Protein AF-A0A2E4DEN6-F1 (afdb_monomer_lite)

Structure (mmCIF, N/CA/C/O backbone):
data_AF-A0A2E4DEN6-F1
#
_entry.id   AF-A0A2E4DEN6-F1
#
loop_
_atom_site.group_PDB
_atom_site.id
_atom_site.type_symbol
_atom_site.label_atom_id
_atom_site.label_alt_id
_atom_site.label_comp_id
_atom_site.label_asym_id
_atom_site.label_entity_id
_atom_site.label_seq_id
_atom_site.pdbx_PDB_ins_code
_atom_site.Cartn_x
_atom_site.Cartn_y
_atom_site.Cartn_z
_atom_site.occupancy
_atom_site.B_iso_or_equiv
_atom_site.auth_seq_id
_atom_site.auth_comp_id
_atom_site.auth_asym_id
_atom_site.auth_atom_id
_atom_site.pdbx_PDB_model_num
ATOM 1 N N . MET A 1 1 ? 5.999 15.809 -78.345 1.00 38.69 1 MET A N 1
ATOM 2 C CA . MET A 1 1 ? 5.714 16.171 -76.941 1.00 38.69 1 MET A CA 1
ATOM 3 C C . MET A 1 1 ? 5.278 14.917 -76.197 1.00 38.69 1 MET A C 1
ATOM 5 O O . MET A 1 1 ? 4.166 14.457 -76.405 1.00 38.69 1 MET A O 1
ATOM 9 N N . LYS A 1 2 ? 6.179 14.308 -75.422 1.00 37.91 2 LYS A N 1
ATOM 10 C CA . LYS A 1 2 ? 5.878 13.201 -74.505 1.00 37.91 2 LYS A CA 1
ATOM 11 C C . LYS A 1 2 ? 6.491 13.580 -73.162 1.00 37.91 2 LYS A C 1
ATOM 13 O O . LYS A 1 2 ? 7.705 13.511 -73.011 1.00 37.91 2 LYS A O 1
ATOM 18 N N . SER A 1 3 ? 5.656 14.046 -72.243 1.00 43.66 3 SER A N 1
ATOM 19 C CA . SER A 1 3 ? 6.045 14.352 -70.868 1.00 43.66 3 SER A CA 1
ATOM 20 C C . SER A 1 3 ? 5.763 13.115 -70.023 1.00 43.66 3 SER A C 1
ATOM 22 O O . SER A 1 3 ? 4.605 12.774 -69.803 1.00 43.66 3 SER A O 1
ATOM 24 N N . ALA A 1 4 ? 6.816 12.418 -69.600 1.00 46.41 4 ALA A N 1
ATOM 25 C CA . ALA A 1 4 ? 6.730 11.356 -68.606 1.00 46.41 4 ALA A CA 1
ATOM 26 C C . ALA A 1 4 ? 6.995 11.978 -67.230 1.00 46.41 4 ALA A C 1
ATOM 28 O O . ALA A 1 4 ? 8.127 12.330 -66.904 1.00 46.41 4 ALA A O 1
ATOM 29 N N . LEU A 1 5 ? 5.929 12.164 -66.455 1.00 50.12 5 LEU A N 1
ATOM 30 C CA . LEU A 1 5 ? 5.988 12.599 -65.066 1.00 50.12 5 LEU A CA 1
ATOM 31 C C . LEU A 1 5 ? 6.195 11.345 -64.203 1.00 50.12 5 LEU A C 1
ATOM 33 O O . LEU A 1 5 ? 5.269 10.560 -64.009 1.00 50.12 5 LEU A O 1
ATOM 37 N N . ALA A 1 6 ? 7.422 11.115 -63.740 1.00 47.56 6 ALA A N 1
ATOM 38 C CA . ALA A 1 6 ? 7.712 10.064 -62.772 1.00 47.56 6 ALA A CA 1
ATOM 39 C C . ALA A 1 6 ? 7.228 10.521 -61.387 1.00 47.56 6 ALA A C 1
ATOM 41 O O . ALA A 1 6 ? 7.851 11.365 -60.745 1.00 47.56 6 ALA A O 1
ATOM 42 N N . ALA A 1 7 ? 6.093 9.982 -60.942 1.00 48.38 7 ALA A N 1
ATOM 43 C CA . ALA A 1 7 ? 5.625 10.123 -59.571 1.00 48.38 7 ALA A CA 1
ATOM 44 C C . ALA A 1 7 ? 6.528 9.283 -58.656 1.00 48.38 7 ALA A C 1
ATOM 46 O O . ALA A 1 7 ? 6.394 8.064 -58.567 1.00 48.38 7 ALA A O 1
ATOM 47 N N . LEU A 1 8 ? 7.485 9.945 -58.008 1.00 46.00 8 LEU A N 1
ATOM 48 C CA . LEU A 1 8 ? 8.309 9.371 -56.954 1.00 46.00 8 LEU A CA 1
ATOM 49 C C . LEU A 1 8 ? 7.423 9.185 -55.710 1.00 46.00 8 LEU A C 1
ATOM 51 O O . LEU A 1 8 ? 7.277 10.090 -54.892 1.00 46.00 8 LEU A O 1
ATOM 55 N N . THR A 1 9 ? 6.781 8.026 -55.582 1.00 48.50 9 THR A N 1
ATOM 56 C CA . THR A 1 9 ? 6.151 7.602 -54.329 1.00 48.50 9 THR A CA 1
ATOM 57 C C . THR A 1 9 ? 7.245 7.419 -53.282 1.00 48.50 9 THR A C 1
ATOM 59 O O . THR A 1 9 ? 7.915 6.386 -53.251 1.00 48.50 9 THR A O 1
ATOM 62 N N . LEU A 1 10 ? 7.440 8.433 -52.433 1.00 43.47 10 LEU A N 1
ATOM 63 C CA . LEU A 1 10 ? 8.129 8.282 -51.155 1.00 43.47 10 LEU A CA 1
ATOM 64 C C . LEU A 1 10 ? 7.322 7.277 -50.326 1.00 43.47 10 LEU A C 1
ATOM 66 O O . LEU A 1 10 ? 6.335 7.620 -49.678 1.00 43.47 10 LEU A O 1
ATOM 70 N N . VAL A 1 11 ? 7.730 6.013 -50.374 1.00 49.84 11 VAL A N 1
ATOM 71 C CA . VAL A 1 11 ? 7.338 5.030 -49.372 1.00 49.84 11 VAL A CA 1
ATOM 72 C C . VAL A 1 11 ? 8.033 5.468 -48.090 1.00 49.84 11 VAL A C 1
ATOM 74 O O . VAL A 1 11 ? 9.227 5.241 -47.912 1.00 49.84 11 VAL A O 1
ATOM 77 N N . ALA A 1 12 ? 7.301 6.164 -47.220 1.00 46.06 12 ALA A N 1
ATOM 78 C CA . ALA A 1 12 ? 7.696 6.319 -45.833 1.00 46.06 12 ALA A CA 1
ATOM 79 C C . ALA A 1 12 ? 7.740 4.907 -45.243 1.00 46.06 12 ALA A C 1
ATOM 81 O O . ALA A 1 12 ? 6.712 4.332 -44.895 1.00 46.06 12 ALA A O 1
ATOM 82 N N . THR A 1 13 ? 8.928 4.308 -45.223 1.00 46.22 13 THR A N 1
ATOM 83 C CA . THR A 1 13 ? 9.174 3.058 -44.519 1.00 46.22 13 THR A CA 1
ATOM 84 C C . THR A 1 13 ? 8.900 3.333 -43.050 1.00 46.22 13 THR A C 1
ATOM 86 O O . THR A 1 13 ? 9.719 3.942 -42.362 1.00 46.22 13 THR A O 1
ATOM 89 N N . THR A 1 14 ? 7.725 2.933 -42.575 1.00 45.53 14 THR A N 1
ATOM 90 C CA . THR A 1 14 ? 7.448 2.802 -41.153 1.00 45.53 14 THR A CA 1
ATOM 91 C C . THR A 1 14 ? 8.363 1.696 -40.649 1.00 45.53 14 THR A C 1
ATOM 93 O O . THR A 1 14 ? 8.044 0.512 -40.718 1.00 45.53 14 THR A O 1
ATOM 96 N N . SER A 1 15 ? 9.570 2.065 -40.217 1.00 53.38 15 SER A N 1
ATOM 97 C CA . SER A 1 15 ? 10.427 1.163 -39.462 1.00 53.38 15 SER A CA 1
ATOM 98 C C . SER A 1 15 ? 9.604 0.696 -38.270 1.00 53.38 15 SER A C 1
ATOM 100 O O . SER A 1 15 ? 9.297 1.498 -37.390 1.00 53.38 15 SER A O 1
ATOM 102 N N . ALA A 1 16 ? 9.173 -0.566 -38.283 1.00 53.59 16 ALA A N 1
ATOM 103 C CA . ALA A 1 16 ? 8.565 -1.194 -37.126 1.00 53.59 16 ALA A CA 1
ATOM 104 C C . ALA A 1 16 ? 9.574 -1.048 -35.985 1.00 53.59 16 ALA A C 1
ATOM 106 O O . ALA A 1 16 ? 10.647 -1.652 -36.022 1.00 53.59 16 ALA A O 1
ATOM 107 N N . PHE A 1 17 ? 9.285 -0.148 -35.045 1.00 63.72 17 PHE A N 1
ATOM 108 C CA . PHE A 1 17 ? 10.187 0.152 -33.947 1.00 63.72 17 PHE A CA 1
ATOM 109 C C . PHE A 1 17 ? 10.362 -1.131 -33.144 1.00 63.72 17 PHE A C 1
ATOM 111 O O . PHE A 1 17 ? 9.406 -1.672 -32.590 1.00 63.72 17 PHE A O 1
ATOM 118 N N . ALA A 1 18 ? 11.580 -1.667 -33.142 1.00 68.50 18 ALA A N 1
ATOM 119 C CA . ALA A 1 18 ? 11.895 -2.807 -32.308 1.00 68.50 18 ALA A CA 1
ATOM 120 C C . ALA A 1 18 ? 11.766 -2.351 -30.850 1.00 68.50 18 ALA A C 1
ATOM 122 O O . ALA A 1 18 ? 12.459 -1.430 -30.427 1.00 68.50 18 ALA A O 1
ATOM 123 N N . CYS A 1 19 ? 10.861 -2.973 -30.102 1.00 80.88 19 CYS A N 1
ATOM 124 C CA . CYS A 1 19 ? 10.754 -2.815 -28.654 1.00 80.88 19 CYS A CA 1
ATOM 125 C C . CYS A 1 19 ? 11.201 -4.105 -27.973 1.00 80.88 19 CYS A C 1
ATOM 127 O O . CY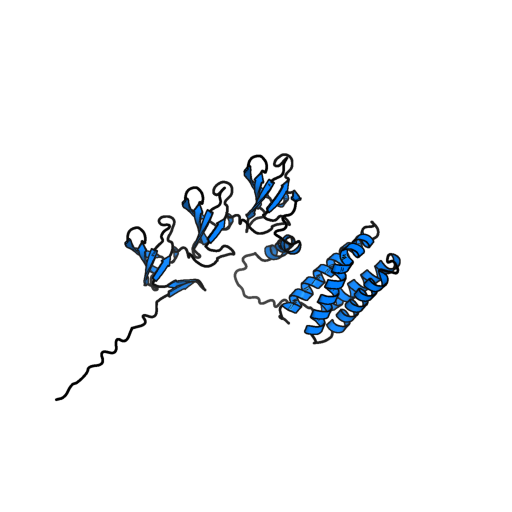S A 1 19 ? 10.958 -5.190 -28.497 1.00 80.88 19 CYS A O 1
ATOM 129 N N . VAL A 1 20 ? 11.881 -4.023 -26.840 1.00 74.19 20 VAL A N 1
ATOM 130 C CA . VAL A 1 20 ? 12.310 -5.182 -26.045 1.00 74.19 20 VAL A CA 1
ATOM 131 C C . VAL A 1 20 ? 11.908 -4.949 -24.611 1.00 74.19 20 VAL A C 1
ATOM 133 O O . VAL A 1 20 ? 12.037 -3.837 -24.114 1.00 74.19 20 VAL A O 1
ATOM 136 N N . GLY A 1 21 ? 11.381 -5.976 -23.959 1.00 66.12 21 GLY A N 1
ATOM 137 C CA . GLY A 1 21 ? 10.760 -5.803 -22.663 1.00 66.12 21 GLY A CA 1
ATOM 138 C C . GLY A 1 21 ? 10.482 -7.100 -21.930 1.00 66.12 21 GLY A C 1
ATOM 139 O O . GLY A 1 21 ? 10.470 -8.173 -22.535 1.00 66.12 21 GLY A O 1
ATOM 140 N N . TYR A 1 22 ? 10.225 -6.962 -20.634 1.00 59.47 22 TYR A N 1
ATOM 141 C CA . TYR A 1 22 ? 9.736 -8.020 -19.760 1.00 59.47 22 TYR A CA 1
ATOM 142 C C . TYR A 1 22 ? 8.293 -7.690 -19.355 1.00 59.47 22 TYR A C 1
ATOM 144 O O . TYR A 1 22 ? 8.039 -6.667 -18.721 1.00 59.47 22 TYR A O 1
ATOM 152 N N . GLY A 1 23 ? 7.344 -8.554 -19.730 1.00 66.31 23 GLY A N 1
ATOM 153 C CA . GLY A 1 23 ? 5.913 -8.332 -19.479 1.00 66.31 23 GLY A CA 1
ATOM 154 C C . GLY A 1 23 ? 5.384 -7.068 -20.169 1.00 66.31 23 GLY A C 1
ATOM 155 O O . GLY A 1 23 ? 5.683 -6.824 -21.339 1.00 66.31 23 GLY A O 1
ATOM 156 N N . ASP A 1 24 ? 4.638 -6.250 -19.424 1.00 64.06 24 ASP A N 1
ATOM 157 C CA . ASP A 1 24 ? 4.042 -4.994 -19.915 1.00 64.06 24 ASP A CA 1
ATOM 158 C C . ASP A 1 24 ? 5.053 -3.846 -20.059 1.00 64.06 24 ASP A C 1
ATOM 160 O O . ASP A 1 24 ? 4.705 -2.735 -20.461 1.00 64.06 24 ASP A O 1
ATOM 164 N N . GLN A 1 25 ? 6.324 -4.092 -19.737 1.00 71.50 25 GLN A N 1
ATOM 165 C CA . GLN A 1 25 ? 7.354 -3.064 -19.746 1.00 71.50 25 GLN A CA 1
ATOM 166 C C . GLN A 1 25 ? 8.273 -3.235 -20.925 1.00 71.50 25 GLN A C 1
ATOM 168 O O . GLN A 1 25 ? 9.103 -4.140 -20.957 1.00 71.50 25 GLN A O 1
ATOM 173 N N . GLN A 1 26 ? 8.120 -2.339 -21.889 1.00 82.38 26 GLN A N 1
ATOM 174 C CA . GLN A 1 26 ? 8.875 -2.356 -23.125 1.00 82.38 26 GLN A CA 1
ATOM 175 C C . GLN A 1 26 ? 9.745 -1.109 -23.223 1.00 82.38 26 GLN A C 1
ATOM 177 O O . GLN A 1 26 ? 9.299 0.003 -22.953 1.00 82.38 26 GLN A O 1
ATOM 182 N N . VAL A 1 27 ? 10.993 -1.323 -23.622 1.00 84.31 27 VAL A N 1
ATOM 183 C CA . VAL A 1 27 ? 11.927 -0.294 -24.056 1.00 84.31 27 VAL A CA 1
ATOM 184 C C . VAL A 1 27 ? 11.984 -0.342 -25.573 1.00 84.31 27 VAL A C 1
ATOM 186 O O . VAL A 1 27 ? 12.420 -1.326 -26.173 1.00 84.31 27 VAL A O 1
ATOM 189 N N . CYS A 1 28 ? 11.537 0.731 -26.198 1.00 88.94 28 CYS A N 1
ATOM 190 C CA . CYS A 1 28 ? 11.550 0.913 -27.633 1.00 88.94 28 CYS A CA 1
ATOM 191 C C . CYS A 1 28 ? 12.731 1.776 -28.069 1.00 88.94 28 CYS A C 1
ATOM 193 O O . CYS A 1 28 ? 13.253 2.617 -27.333 1.00 88.94 28 CYS A O 1
ATOM 195 N N . GLN A 1 29 ? 13.137 1.606 -29.324 1.00 89.56 29 GLN A N 1
ATOM 196 C CA . GLN A 1 29 ? 14.011 2.579 -29.963 1.00 89.56 29 GLN A CA 1
ATOM 197 C C . GLN A 1 29 ? 13.386 3.982 -29.880 1.00 89.56 29 GLN A C 1
ATOM 199 O O . GLN A 1 29 ? 12.232 4.183 -30.248 1.00 89.56 29 GLN A O 1
ATOM 204 N N . GLY A 1 30 ? 14.168 4.957 -29.423 1.00 88.62 30 GLY A N 1
ATOM 205 C CA . GLY A 1 30 ? 13.734 6.334 -29.203 1.00 88.62 30 GLY A CA 1
ATOM 206 C C . GLY A 1 30 ? 13.358 6.656 -27.757 1.00 88.62 30 GLY A C 1
ATOM 207 O O . GLY A 1 30 ? 13.351 7.843 -27.419 1.00 88.62 30 GLY A O 1
ATOM 208 N N . ASP A 1 31 ? 13.125 5.648 -26.912 1.00 90.38 31 ASP A N 1
ATOM 209 C CA . ASP A 1 31 ? 12.808 5.858 -25.501 1.00 90.38 31 ASP A CA 1
ATOM 210 C C . ASP A 1 31 ? 13.990 6.436 -24.727 1.00 90.38 31 ASP A C 1
ATOM 212 O O . ASP A 1 31 ? 15.159 6.227 -25.062 1.00 90.38 31 ASP A O 1
ATOM 216 N N . THR A 1 32 ? 13.669 7.151 -23.651 1.00 90.50 32 THR A N 1
ATOM 217 C CA . THR A 1 32 ? 14.648 7.577 -22.653 1.00 90.50 32 THR A CA 1
ATOM 218 C C . THR A 1 32 ? 14.596 6.614 -21.479 1.00 90.50 32 THR A C 1
ATOM 220 O O . THR A 1 32 ? 13.538 6.470 -20.872 1.00 90.50 32 THR A O 1
ATOM 223 N N . VAL A 1 33 ? 15.730 6.017 -21.122 1.00 90.19 33 VAL A N 1
ATOM 224 C CA . VAL A 1 33 ? 15.881 5.107 -19.975 1.00 90.19 33 VAL A CA 1
ATOM 225 C C . VAL A 1 33 ? 16.907 5.640 -18.978 1.00 90.19 33 VAL A C 1
ATOM 227 O O . VAL A 1 33 ? 17.734 6.484 -19.321 1.00 90.19 33 VAL A O 1
ATOM 230 N N . LEU A 1 34 ? 16.871 5.164 -17.734 1.00 91.75 34 LEU A N 1
ATOM 231 C CA . LEU A 1 34 ? 17.875 5.492 -16.718 1.00 91.75 34 LEU A CA 1
ATOM 232 C C . LEU A 1 34 ? 18.814 4.297 -16.518 1.00 91.75 34 LEU A C 1
ATOM 234 O O . LEU A 1 34 ? 18.371 3.155 -16.560 1.00 91.75 34 LEU A O 1
ATOM 238 N N . ILE A 1 35 ? 20.108 4.553 -16.310 1.00 88.06 35 ILE A N 1
ATOM 239 C CA . ILE A 1 35 ? 21.122 3.506 -16.109 1.00 88.06 35 ILE A CA 1
ATOM 240 C C . ILE A 1 35 ? 21.991 3.902 -14.917 1.00 88.06 35 ILE A C 1
ATOM 242 O O . ILE A 1 35 ? 22.762 4.862 -14.985 1.00 88.06 35 ILE A O 1
ATOM 246 N N . GLY A 1 36 ? 21.852 3.160 -13.818 1.00 80.19 36 GLY A N 1
ATOM 247 C CA . GLY A 1 36 ? 22.591 3.400 -12.578 1.00 80.19 36 GLY A CA 1
ATOM 248 C C . GLY A 1 36 ? 22.372 4.793 -11.969 1.00 80.19 36 GLY A C 1
ATOM 249 O O . GLY A 1 36 ? 21.333 5.425 -12.145 1.00 80.19 36 GLY A O 1
ATOM 250 N N . THR A 1 37 ? 23.364 5.271 -11.215 1.00 79.88 37 THR A N 1
ATOM 251 C CA . THR A 1 37 ? 23.306 6.537 -10.455 1.00 79.88 37 THR A CA 1
ATOM 252 C C . THR A 1 37 ? 24.034 7.700 -11.125 1.00 79.88 37 THR A C 1
ATOM 254 O O . THR A 1 37 ? 24.011 8.812 -10.606 1.00 79.88 37 THR A O 1
ATOM 257 N N . ALA A 1 38 ? 24.699 7.464 -12.257 1.00 67.69 38 ALA A N 1
ATOM 258 C CA . ALA A 1 38 ? 25.624 8.432 -12.834 1.00 67.69 38 ALA A CA 1
ATOM 259 C C . ALA A 1 38 ? 24.910 9.630 -13.487 1.00 67.69 38 ALA A C 1
ATOM 261 O O . ALA A 1 38 ? 25.383 10.761 -13.376 1.00 67.69 38 ALA A O 1
ATOM 262 N N . HIS A 1 39 ? 23.752 9.414 -14.126 1.00 69.19 39 HIS A N 1
ATOM 263 C CA . HIS A 1 39 ? 23.108 10.446 -14.945 1.00 69.19 39 HIS A CA 1
ATOM 264 C C . HIS A 1 39 ? 21.594 10.505 -14.739 1.00 69.19 39 HIS A C 1
ATOM 266 O O . HIS A 1 39 ? 20.843 9.654 -15.209 1.00 69.19 39 HIS A O 1
ATOM 272 N N . SER A 1 40 ? 21.129 11.585 -14.103 1.00 70.88 40 SER A N 1
ATOM 273 C CA . SER A 1 40 ? 19.691 11.865 -13.925 1.00 70.88 40 SER A CA 1
ATOM 274 C C . SER A 1 40 ? 18.961 12.202 -15.228 1.00 70.88 40 SER A C 1
ATOM 276 O O . SER A 1 40 ? 17.736 12.157 -15.272 1.00 70.88 40 SER A O 1
ATOM 278 N N . GLN A 1 41 ? 19.706 12.534 -16.284 1.00 78.88 41 GLN A N 1
ATOM 279 C CA . GLN A 1 41 ? 19.171 12.892 -17.599 1.00 78.88 41 GLN A CA 1
ATOM 280 C C . GLN A 1 41 ? 18.891 11.662 -18.476 1.00 78.88 41 GLN A C 1
ATOM 282 O O . GLN A 1 41 ? 18.205 11.779 -19.491 1.00 78.88 41 GLN A O 1
ATOM 287 N N . GLY A 1 42 ? 19.385 10.487 -18.074 1.00 87.88 42 GLY A N 1
ATOM 288 C CA . GLY A 1 42 ? 19.158 9.224 -18.763 1.00 87.88 42 GLY A CA 1
ATOM 289 C C . GLY A 1 42 ? 19.868 9.084 -20.107 1.00 87.88 42 GLY A C 1
ATOM 290 O O . GLY A 1 42 ? 20.760 9.852 -20.467 1.00 87.88 42 GLY A O 1
ATOM 291 N N . TYR A 1 43 ? 19.440 8.068 -20.843 1.00 91.44 43 TYR A N 1
ATOM 292 C CA . TYR A 1 43 ? 19.992 7.648 -22.118 1.00 91.44 43 TYR A CA 1
ATOM 293 C C . TYR A 1 43 ? 18.874 7.501 -23.137 1.00 91.44 43 TYR A C 1
ATOM 295 O O . TYR A 1 43 ? 17.864 6.860 -22.850 1.00 91.44 43 TYR A O 1
ATOM 303 N N . LYS A 1 44 ? 19.067 8.041 -24.339 1.00 92.50 44 LYS A N 1
ATOM 304 C CA . LYS A 1 44 ? 18.168 7.796 -25.466 1.00 92.50 44 LYS A CA 1
ATOM 305 C C . LYS A 1 44 ? 18.551 6.499 -26.169 1.00 92.50 44 LYS A C 1
ATOM 307 O O . LYS A 1 44 ? 19.683 6.362 -26.630 1.00 92.50 44 LYS A O 1
ATOM 312 N N . VAL A 1 45 ? 17.617 5.566 -26.294 1.00 91.62 45 VAL A N 1
ATOM 313 C CA . VAL A 1 45 ? 17.834 4.287 -26.978 1.00 91.62 45 VAL A CA 1
ATOM 314 C C . VAL A 1 45 ? 17.889 4.520 -28.486 1.00 91.62 45 VAL A C 1
ATOM 316 O O . VAL A 1 45 ? 16.952 5.049 -29.081 1.00 91.62 45 VAL A O 1
ATOM 319 N N . ILE A 1 46 ? 19.001 4.148 -29.116 1.00 93.25 46 ILE A N 1
ATOM 320 C CA . ILE A 1 46 ? 19.262 4.360 -30.549 1.00 93.25 46 ILE A CA 1
ATOM 321 C C . ILE A 1 46 ? 19.081 3.076 -31.348 1.00 93.25 46 ILE A C 1
ATOM 323 O O . ILE A 1 46 ? 18.610 3.132 -32.480 1.00 93.25 46 ILE A O 1
ATOM 327 N N . GLY A 1 47 ? 19.439 1.933 -30.773 1.00 90.06 47 GLY A N 1
ATOM 328 C CA . GLY A 1 47 ? 19.326 0.630 -31.416 1.00 90.06 47 GLY A CA 1
ATOM 329 C C . GLY A 1 47 ? 19.284 -0.475 -30.375 1.00 90.06 47 GLY A C 1
ATOM 330 O O . GLY A 1 47 ? 19.726 -0.277 -29.246 1.00 90.06 47 GLY A O 1
ATOM 331 N N . ILE A 1 48 ? 18.728 -1.622 -30.747 1.00 90.81 48 ILE A N 1
ATOM 332 C CA . ILE A 1 48 ? 18.490 -2.735 -29.831 1.00 90.81 48 ILE A CA 1
ATOM 333 C C . ILE A 1 48 ? 19.040 -4.023 -30.443 1.00 90.81 48 ILE A C 1
ATOM 335 O O . ILE A 1 48 ? 18.696 -4.364 -31.575 1.00 90.81 48 ILE A O 1
ATOM 339 N N . ASP A 1 49 ? 19.853 -4.742 -29.673 1.00 88.62 49 ASP A N 1
ATOM 340 C CA . ASP A 1 49 ? 20.369 -6.068 -29.994 1.00 88.62 49 ASP A CA 1
ATOM 341 C C . ASP A 1 49 ? 19.757 -7.111 -29.047 1.00 88.62 49 ASP A C 1
ATOM 343 O O . ASP A 1 49 ? 20.255 -7.410 -27.959 1.00 88.62 49 ASP A O 1
ATOM 347 N N . ARG A 1 50 ? 18.646 -7.701 -29.498 1.00 82.94 50 ARG A N 1
ATOM 348 C CA . ARG A 1 50 ? 17.932 -8.758 -28.768 1.00 82.94 50 ARG A CA 1
ATOM 349 C C . ARG A 1 50 ? 18.775 -10.003 -28.528 1.00 82.94 50 ARG A C 1
ATOM 351 O O . ARG A 1 50 ? 18.506 -10.727 -27.578 1.00 82.94 50 ARG A O 1
ATOM 358 N N . ARG A 1 51 ? 19.736 -10.298 -29.408 1.00 86.69 51 ARG A N 1
ATOM 359 C CA . ARG A 1 51 ? 20.493 -11.551 -29.344 1.00 86.69 51 ARG A CA 1
ATOM 360 C C . ARG A 1 51 ? 21.463 -11.548 -28.168 1.00 86.69 51 ARG A C 1
ATOM 362 O O . ARG A 1 51 ? 21.663 -12.594 -27.563 1.00 86.69 51 ARG A O 1
ATOM 369 N N . ASN A 1 52 ? 22.029 -10.383 -27.863 1.00 88.31 52 ASN A N 1
ATOM 370 C CA . ASN A 1 52 ? 23.032 -10.214 -26.816 1.00 88.31 52 ASN A CA 1
ATOM 371 C C . ASN A 1 52 ? 22.469 -9.601 -25.521 1.00 88.31 52 ASN A C 1
ATOM 373 O O . ASN A 1 52 ? 23.225 -9.408 -24.579 1.00 88.31 52 ASN A O 1
ATOM 377 N N . ASN A 1 53 ? 21.158 -9.334 -25.449 1.00 88.38 53 ASN A N 1
ATOM 378 C CA . ASN A 1 53 ? 20.521 -8.608 -24.340 1.00 88.38 53 ASN A CA 1
ATOM 379 C C . ASN A 1 53 ? 21.117 -7.199 -24.135 1.00 88.38 53 ASN A C 1
ATOM 381 O O . ASN A 1 53 ? 21.277 -6.721 -23.011 1.00 88.38 53 ASN A O 1
ATOM 385 N N . GLU A 1 54 ? 21.409 -6.509 -25.239 1.00 91.81 54 GLU A N 1
ATOM 386 C CA . GLU A 1 54 ? 22.070 -5.205 -25.235 1.00 91.81 54 GLU A CA 1
ATOM 387 C C . GLU A 1 54 ? 21.308 -4.156 -26.053 1.00 91.81 54 GLU A C 1
ATOM 389 O O . GLU A 1 54 ? 20.517 -4.455 -26.952 1.00 91.81 54 GLU A O 1
ATOM 394 N N . PHE A 1 55 ? 21.582 -2.885 -25.776 1.00 91.19 55 PHE A N 1
ATOM 395 C CA . PHE A 1 55 ? 21.112 -1.759 -26.571 1.00 91.19 55 PHE A CA 1
ATOM 396 C C . PHE A 1 55 ? 22.200 -0.698 -26.724 1.00 91.19 55 PHE A C 1
ATOM 398 O O . PHE A 1 55 ? 23.044 -0.494 -25.851 1.00 91.19 55 PHE A O 1
ATOM 405 N N . ILE A 1 56 ? 22.171 0.002 -27.855 1.00 92.44 56 ILE A N 1
ATOM 406 C CA . ILE A 1 56 ? 23.010 1.171 -28.104 1.00 92.44 56 ILE A CA 1
ATOM 407 C C . ILE A 1 56 ? 22.245 2.381 -27.597 1.00 92.44 56 ILE A C 1
ATOM 409 O O . ILE A 1 56 ? 21.147 2.683 -28.074 1.00 92.44 56 ILE A O 1
ATOM 413 N N . ALA A 1 57 ? 22.840 3.091 -26.650 1.00 92.94 57 ALA A N 1
ATOM 414 C CA . ALA A 1 57 ? 22.241 4.239 -26.004 1.00 92.94 57 ALA A CA 1
ATOM 415 C C . ALA A 1 57 ? 23.118 5.475 -26.181 1.00 92.94 57 ALA A C 1
ATOM 417 O O . ALA A 1 57 ? 24.349 5.407 -26.141 1.00 92.94 57 ALA A O 1
ATOM 418 N N . LYS A 1 58 ? 22.464 6.619 -26.357 1.00 93.19 58 LYS A N 1
ATOM 419 C CA . LYS A 1 58 ? 23.098 7.926 -26.387 1.00 93.19 58 LYS A CA 1
ATOM 420 C C . LYS A 1 58 ? 22.912 8.604 -25.040 1.00 93.19 58 LYS A C 1
ATOM 422 O O . LYS A 1 58 ? 21.777 8.833 -24.632 1.00 93.19 58 LYS A O 1
ATOM 427 N N . ASP A 1 59 ? 24.009 8.910 -24.363 1.00 91.06 59 ASP A N 1
ATOM 428 C CA . ASP A 1 59 ? 23.990 9.653 -23.106 1.00 91.06 59 ASP A CA 1
ATOM 429 C C . ASP A 1 59 ? 23.424 11.059 -23.344 1.00 91.06 59 ASP A C 1
ATOM 431 O O . ASP A 1 59 ? 23.907 11.784 -24.221 1.00 91.06 59 ASP A O 1
ATOM 435 N N . ASN A 1 60 ? 22.388 11.444 -22.596 1.00 88.75 60 ASN A N 1
ATOM 436 C CA . ASN A 1 60 ? 21.741 12.743 -22.786 1.00 88.75 60 ASN A CA 1
ATOM 437 C C . ASN A 1 60 ? 22.581 13.917 -22.255 1.00 88.75 60 ASN A C 1
ATOM 439 O O . ASN A 1 60 ? 22.336 15.051 -22.663 1.00 88.75 60 ASN A O 1
ATOM 443 N N . TYR A 1 61 ? 23.572 13.660 -21.394 1.00 87.31 61 TYR A N 1
ATOM 444 C CA . TYR A 1 61 ? 24.477 14.674 -20.856 1.00 87.31 61 TYR A CA 1
ATOM 445 C C . TYR A 1 61 ? 25.730 14.830 -21.720 1.00 87.31 61 TYR A C 1
ATOM 447 O O . TYR A 1 61 ? 26.037 15.925 -22.188 1.00 87.31 61 TYR A O 1
ATOM 455 N N . TYR A 1 62 ? 26.451 13.732 -21.962 1.00 88.00 62 TYR A N 1
ATOM 456 C CA . TYR A 1 62 ? 27.726 13.771 -22.690 1.00 88.00 62 TYR A CA 1
ATOM 457 C C . TYR A 1 62 ? 27.582 13.633 -24.203 1.00 88.00 62 TYR A C 1
ATOM 459 O O . TYR A 1 62 ? 28.562 13.813 -24.927 1.00 88.00 62 TYR A O 1
ATOM 467 N N . ASN A 1 63 ? 26.381 13.316 -24.699 1.00 89.06 63 ASN A N 1
ATOM 468 C CA . ASN A 1 63 ? 26.108 13.128 -26.124 1.00 89.06 63 ASN A CA 1
ATOM 469 C C . ASN A 1 63 ? 26.939 11.983 -26.754 1.00 89.06 63 ASN A C 1
ATOM 471 O O . ASN A 1 63 ? 27.107 11.938 -27.974 1.00 89.06 63 ASN A O 1
ATOM 475 N N . THR A 1 64 ? 27.443 11.051 -25.937 1.00 92.12 64 THR A N 1
ATOM 476 C CA . THR A 1 64 ? 28.256 9.894 -26.343 1.00 92.12 64 THR A CA 1
ATOM 477 C C . THR A 1 64 ? 27.392 8.659 -26.580 1.00 92.12 64 THR A C 1
ATOM 479 O O . THR A 1 64 ? 26.354 8.478 -25.945 1.00 92.12 64 THR A O 1
ATOM 482 N N . LEU A 1 65 ? 27.815 7.798 -27.508 1.00 93.38 65 LEU A N 1
ATOM 483 C CA . LEU A 1 65 ? 27.180 6.504 -27.759 1.00 93.38 65 LEU A CA 1
ATOM 484 C C . LEU A 1 65 ? 27.902 5.411 -26.978 1.00 93.38 65 LEU A C 1
ATOM 486 O O . LEU A 1 65 ? 29.130 5.372 -26.947 1.00 93.38 65 LEU A O 1
ATOM 490 N N . SER A 1 66 ? 27.137 4.511 -26.374 1.00 93.50 66 SER A N 1
ATOM 491 C CA . SER A 1 66 ? 27.676 3.337 -25.691 1.00 93.50 66 SER A CA 1
ATOM 492 C C . SER A 1 66 ? 26.698 2.172 -25.759 1.00 93.50 66 SER A C 1
ATOM 494 O O . SER A 1 66 ? 25.485 2.378 -25.825 1.00 93.50 66 SER A O 1
ATOM 496 N N . THR A 1 67 ? 27.234 0.955 -25.740 1.00 93.50 67 THR A N 1
ATOM 497 C CA . THR A 1 67 ? 26.447 -0.271 -25.584 1.00 93.50 67 THR A CA 1
ATOM 498 C C . THR A 1 67 ? 26.179 -0.520 -24.103 1.00 93.50 67 THR A C 1
ATOM 500 O O . THR A 1 67 ? 27.054 -0.287 -23.264 1.00 93.50 67 THR A O 1
ATOM 503 N N . LYS A 1 68 ? 24.956 -0.939 -23.775 1.00 92.25 68 LYS A N 1
ATOM 504 C CA . LYS A 1 68 ? 24.455 -1.138 -22.411 1.00 92.25 68 LYS A CA 1
ATOM 505 C C . LYS A 1 68 ? 23.637 -2.424 -22.329 1.00 92.25 68 LYS A C 1
ATOM 507 O O . LYS A 1 68 ? 23.001 -2.794 -23.312 1.00 92.25 68 LYS A O 1
ATOM 512 N N . SER A 1 69 ? 23.627 -3.066 -21.161 1.00 91.56 69 SER A N 1
ATOM 513 C CA . SER A 1 69 ? 22.791 -4.242 -20.898 1.00 91.56 69 SER A CA 1
ATOM 514 C C . SER A 1 69 ? 21.373 -3.826 -20.511 1.00 91.56 69 SER A C 1
ATOM 516 O O . SER A 1 69 ? 21.196 -2.873 -19.745 1.00 91.56 69 SER A O 1
ATOM 518 N N . PHE A 1 70 ? 20.360 -4.559 -20.985 1.00 87.12 70 PHE A N 1
ATOM 519 C CA . PHE A 1 70 ? 18.982 -4.389 -20.502 1.00 87.12 70 PHE A CA 1
ATOM 520 C C . PHE A 1 70 ? 18.855 -4.629 -18.992 1.00 87.12 70 PHE A C 1
ATOM 522 O O . PHE A 1 70 ? 17.988 -4.035 -18.352 1.00 87.12 70 PHE A O 1
ATOM 529 N N . ASP A 1 71 ? 19.752 -5.423 -18.408 1.00 89.56 71 ASP A N 1
ATOM 530 C CA . ASP A 1 71 ? 19.747 -5.741 -16.979 1.00 89.56 71 ASP A CA 1
ATOM 531 C C . ASP A 1 71 ? 20.144 -4.548 -16.100 1.00 89.56 71 ASP A C 1
ATOM 533 O O . ASP A 1 71 ? 19.895 -4.565 -14.896 1.00 89.56 71 ASP A O 1
ATOM 537 N N . ASP A 1 72 ? 20.715 -3.490 -16.684 1.00 89.25 72 ASP A N 1
ATOM 538 C CA . ASP A 1 72 ? 21.099 -2.263 -15.978 1.00 89.25 72 ASP A CA 1
ATOM 539 C C . ASP A 1 72 ? 20.024 -1.166 -16.056 1.00 89.25 72 ASP A C 1
ATOM 541 O O . ASP A 1 72 ? 20.163 -0.104 -15.434 1.00 89.25 72 ASP A O 1
ATOM 545 N N . ILE A 1 73 ? 18.945 -1.396 -16.813 1.00 90.56 73 ILE A N 1
ATOM 546 C CA . ILE A 1 73 ? 17.908 -0.392 -17.050 1.00 90.56 73 ILE A CA 1
ATOM 547 C C . ILE A 1 73 ? 17.041 -0.197 -15.812 1.00 90.56 73 ILE A C 1
ATOM 549 O O . ILE A 1 73 ? 16.503 -1.136 -15.229 1.00 90.56 73 ILE A O 1
ATOM 553 N N . TYR A 1 74 ? 16.840 1.069 -15.469 1.00 92.31 74 TYR A N 1
ATOM 554 C CA . TYR A 1 74 ? 15.759 1.520 -14.614 1.00 92.31 74 TYR A CA 1
ATOM 555 C C . TYR A 1 74 ? 14.637 2.077 -15.493 1.00 92.31 74 TYR A C 1
ATOM 557 O O . TYR A 1 74 ? 14.795 3.116 -16.146 1.00 92.31 74 TYR A O 1
ATOM 565 N N . TYR A 1 75 ? 13.501 1.384 -15.501 1.00 89.50 75 TYR A N 1
ATOM 566 C CA . TYR A 1 75 ? 12.280 1.810 -16.171 1.00 89.50 75 TYR A CA 1
ATOM 567 C C . TYR A 1 75 ? 11.763 3.076 -15.498 1.00 89.50 75 TYR A C 1
ATOM 569 O O . TYR A 1 75 ? 11.517 3.090 -14.296 1.00 89.50 75 TYR A O 1
ATOM 577 N N . ASN A 1 76 ? 11.620 4.153 -16.267 1.00 90.69 76 ASN A N 1
ATOM 578 C CA . ASN A 1 76 ? 11.260 5.484 -15.770 1.00 90.69 76 ASN A CA 1
ATOM 579 C C . ASN A 1 76 ? 9.763 5.804 -15.916 1.00 90.69 76 ASN A C 1
ATOM 581 O O . ASN A 1 76 ? 9.369 6.973 -15.912 1.00 90.69 76 ASN A O 1
ATOM 585 N N . LYS A 1 77 ? 8.933 4.771 -16.083 1.00 89.31 77 LYS A N 1
ATOM 586 C CA . LYS A 1 77 ? 7.475 4.858 -16.178 1.00 89.31 77 LYS A CA 1
ATOM 587 C C . LYS A 1 77 ? 6.837 3.624 -15.545 1.00 89.31 77 LYS A C 1
ATOM 589 O O . LYS A 1 77 ? 7.472 2.578 -15.414 1.00 89.31 77 LYS A O 1
ATOM 594 N N . GLY A 1 78 ? 5.561 3.756 -15.200 1.00 88.31 78 GLY A N 1
ATOM 595 C CA . GLY A 1 78 ? 4.775 2.680 -14.609 1.00 88.31 78 GLY A CA 1
ATOM 596 C C . GLY A 1 78 ? 5.095 2.444 -13.136 1.00 88.31 78 GLY A C 1
ATOM 597 O O . GLY A 1 78 ? 5.755 3.259 -12.484 1.00 88.31 78 GLY A O 1
ATOM 598 N N . CYS A 1 79 ? 4.597 1.319 -12.638 1.00 88.31 79 CYS A N 1
ATOM 599 C CA . CYS A 1 79 ? 4.700 0.917 -11.247 1.00 88.31 79 CYS A CA 1
ATOM 600 C C . CYS A 1 79 ? 5.213 -0.515 -11.149 1.00 88.31 79 CYS A C 1
ATOM 602 O O . CYS A 1 79 ? 4.969 -1.340 -12.030 1.00 88.31 79 CYS A O 1
ATOM 604 N N . TYR A 1 80 ? 5.906 -0.805 -10.059 1.00 87.50 80 TYR A N 1
ATOM 605 C CA . TYR A 1 80 ? 6.380 -2.134 -9.715 1.00 87.50 80 TYR A CA 1
ATOM 606 C C . TYR A 1 80 ? 6.175 -2.329 -8.216 1.00 87.50 80 TYR A C 1
ATOM 608 O O . TYR A 1 80 ? 6.485 -1.434 -7.437 1.00 87.50 80 TYR A O 1
ATOM 616 N N . ASN A 1 81 ? 5.587 -3.457 -7.810 1.00 86.25 81 ASN A N 1
ATOM 617 C CA . ASN A 1 81 ? 5.282 -3.790 -6.410 1.00 86.25 81 ASN A CA 1
ATOM 618 C C . ASN A 1 81 ? 4.686 -2.619 -5.598 1.00 86.25 81 ASN A C 1
ATOM 620 O O . ASN A 1 81 ? 5.175 -2.293 -4.510 1.00 86.25 81 ASN A O 1
ATOM 624 N N . SER A 1 82 ? 3.655 -1.983 -6.166 1.00 86.44 82 SER A N 1
ATOM 625 C CA . SER A 1 82 ? 2.904 -0.862 -5.576 1.00 86.44 82 SER A CA 1
ATOM 626 C C . SER A 1 82 ? 3.690 0.440 -5.378 1.00 86.44 82 SER A C 1
ATOM 628 O O . SER A 1 82 ? 3.221 1.333 -4.683 1.00 86.44 82 SER A O 1
ATOM 630 N N . ILE A 1 83 ? 4.866 0.573 -6.002 1.00 88.62 83 ILE A N 1
ATOM 631 C CA . ILE A 1 83 ? 5.633 1.822 -6.061 1.00 88.62 83 ILE A CA 1
ATOM 632 C C . ILE A 1 83 ? 5.738 2.267 -7.514 1.00 88.62 83 ILE A C 1
ATOM 634 O O . ILE A 1 83 ? 6.207 1.528 -8.385 1.00 88.62 83 ILE A O 1
ATOM 638 N N . CYS A 1 84 ? 5.337 3.501 -7.775 1.00 92.06 84 CYS A N 1
ATOM 639 C CA . CYS A 1 84 ? 5.330 4.105 -9.091 1.00 92.06 84 CYS A CA 1
ATOM 640 C C . CYS A 1 84 ? 6.503 5.064 -9.289 1.00 92.06 84 CYS A C 1
ATOM 642 O O . CYS A 1 84 ? 7.030 5.690 -8.364 1.00 92.06 84 CYS A O 1
ATOM 644 N N . VAL A 1 85 ? 6.913 5.224 -10.547 1.00 91.75 85 VAL A N 1
ATOM 645 C CA . VAL A 1 85 ? 7.832 6.306 -10.897 1.00 91.75 85 VAL A CA 1
ATOM 646 C C . VAL A 1 85 ? 7.145 7.644 -10.671 1.00 91.75 85 VAL A C 1
ATOM 648 O O . VAL A 1 85 ? 6.068 7.903 -11.199 1.00 91.75 85 VAL A O 1
ATOM 651 N N . GLY A 1 86 ? 7.807 8.519 -9.921 1.00 93.56 86 GLY A N 1
ATOM 652 C CA . GLY A 1 86 ? 7.255 9.794 -9.487 1.00 93.56 86 GLY A CA 1
ATOM 653 C C . GLY A 1 86 ? 6.911 9.835 -8.004 1.00 93.56 86 GLY A C 1
ATOM 654 O O . GLY A 1 86 ? 6.881 10.940 -7.455 1.00 93.56 86 GLY A O 1
ATOM 655 N N . ASP A 1 87 ? 6.745 8.677 -7.365 1.00 94.00 87 ASP A N 1
ATOM 656 C CA . ASP A 1 87 ? 6.361 8.593 -5.962 1.00 94.00 87 ASP A CA 1
ATOM 657 C C . ASP A 1 87 ? 7.405 9.225 -5.051 1.00 94.00 87 ASP A C 1
ATOM 659 O O . ASP A 1 87 ? 8.620 9.152 -5.277 1.00 94.00 87 ASP A O 1
ATOM 663 N N . LYS A 1 88 ? 6.904 9.846 -3.985 1.00 94.06 88 LYS A N 1
ATOM 664 C CA . LYS A 1 88 ? 7.726 10.300 -2.874 1.00 94.06 88 LYS A CA 1
ATOM 665 C C . LYS A 1 88 ? 7.866 9.151 -1.885 1.00 94.06 88 LYS A C 1
ATOM 667 O O . LYS A 1 88 ? 6.865 8.597 -1.455 1.00 94.06 88 LYS A O 1
ATOM 672 N N . ILE A 1 89 ? 9.092 8.846 -1.483 1.00 94.12 89 ILE A N 1
ATOM 673 C CA . ILE A 1 89 ? 9.410 7.813 -0.493 1.00 94.12 89 ILE A CA 1
ATOM 674 C C . ILE A 1 89 ? 10.299 8.385 0.609 1.00 94.12 89 ILE A C 1
ATOM 676 O O . ILE A 1 89 ? 10.937 9.422 0.431 1.00 94.12 89 ILE A O 1
ATOM 680 N N . TYR A 1 90 ? 10.359 7.706 1.746 1.00 93.12 90 TYR A N 1
ATOM 681 C CA . TYR A 1 90 ? 11.256 8.002 2.862 1.00 93.12 90 TYR A CA 1
ATOM 682 C C . TYR A 1 90 ? 12.113 6.773 3.187 1.00 93.12 90 TYR A C 1
ATOM 684 O O . TYR A 1 90 ? 11.735 5.643 2.888 1.00 93.12 90 TYR A O 1
ATOM 692 N N . LYS A 1 91 ? 13.270 6.993 3.817 1.00 88.12 91 LYS A N 1
ATOM 693 C CA . LYS A 1 91 ? 14.170 5.942 4.316 1.00 88.12 91 LYS A CA 1
ATOM 694 C C . LYS A 1 91 ? 14.784 6.403 5.631 1.00 88.12 91 LYS A C 1
ATOM 696 O O . LYS A 1 91 ? 15.872 6.984 5.637 1.00 88.12 91 LYS A O 1
ATOM 701 N N . GLY A 1 92 ? 14.055 6.194 6.728 1.00 76.50 92 GLY A N 1
ATOM 702 C CA . GLY A 1 92 ? 14.466 6.638 8.062 1.00 76.50 92 GLY A CA 1
ATOM 703 C C . GLY A 1 92 ? 14.993 8.079 8.054 1.00 76.50 92 GLY A C 1
ATOM 704 O O . GLY A 1 92 ? 14.382 8.971 7.470 1.00 76.50 92 GLY A O 1
ATOM 705 N N . THR A 1 93 ? 16.171 8.289 8.642 1.00 73.56 93 THR A N 1
ATOM 706 C CA . THR A 1 93 ? 16.842 9.599 8.674 1.00 73.56 93 THR A CA 1
ATOM 707 C C . THR A 1 93 ? 17.607 9.939 7.393 1.00 73.56 93 THR A C 1
ATOM 709 O O . THR A 1 93 ? 17.863 11.116 7.147 1.00 73.56 93 THR A O 1
ATOM 712 N N . SER A 1 94 ? 17.955 8.952 6.556 1.00 77.19 94 SER A N 1
ATOM 713 C CA . SER A 1 94 ? 18.728 9.178 5.326 1.00 77.19 94 SER A CA 1
ATOM 714 C C . SER A 1 94 ? 17.966 10.022 4.307 1.00 77.19 94 SER A C 1
ATOM 716 O O . SER A 1 94 ? 18.586 10.834 3.638 1.00 77.19 94 SER A O 1
ATOM 718 N N . PHE A 1 95 ? 16.639 9.869 4.231 1.00 82.69 95 PHE A N 1
ATOM 719 C CA . PHE A 1 95 ? 15.759 10.683 3.381 1.00 82.69 95 PHE A CA 1
ATOM 720 C C . PHE A 1 95 ? 14.724 11.428 4.226 1.00 82.69 95 PHE A C 1
ATOM 722 O O . PHE A 1 95 ? 13.522 11.310 3.993 1.00 82.69 95 PHE A O 1
ATOM 729 N N . ALA A 1 96 ? 15.169 12.199 5.221 1.00 79.50 96 ALA A N 1
ATOM 730 C CA . ALA A 1 96 ? 14.261 12.900 6.136 1.00 79.50 96 ALA A CA 1
ATOM 731 C C . ALA A 1 96 ? 13.315 13.901 5.427 1.00 79.50 96 ALA A C 1
ATOM 733 O O . ALA A 1 96 ? 12.204 14.159 5.895 1.00 79.50 96 ALA A O 1
ATOM 734 N N . GLN A 1 97 ? 13.723 14.448 4.272 1.00 83.88 97 GLN A N 1
ATOM 735 C CA . GLN A 1 97 ? 12.885 15.308 3.411 1.00 83.88 97 GLN A CA 1
ATOM 736 C C . GLN A 1 97 ? 12.159 14.531 2.292 1.00 83.88 97 GLN A C 1
ATOM 738 O O . GLN A 1 97 ? 11.451 15.104 1.453 1.00 83.88 97 GLN A O 1
ATOM 743 N N . GLY A 1 98 ? 12.302 13.209 2.303 1.00 90.88 98 GLY A N 1
ATOM 744 C CA . GLY A 1 98 ? 11.887 12.290 1.259 1.00 90.88 98 GLY A CA 1
ATOM 745 C C . GLY A 1 98 ? 12.852 12.245 0.073 1.00 90.88 98 GLY A C 1
ATOM 746 O O . GLY A 1 98 ? 13.744 13.079 -0.084 1.00 90.88 98 GLY A O 1
ATOM 747 N N . ALA A 1 99 ? 12.630 11.265 -0.786 1.00 93.75 99 ALA A N 1
ATOM 748 C CA . ALA A 1 99 ? 13.267 11.103 -2.080 1.00 93.75 99 ALA A CA 1
ATOM 749 C C . ALA A 1 99 ? 12.192 10.810 -3.131 1.00 93.75 99 ALA A C 1
ATOM 751 O O . ALA A 1 99 ? 11.104 10.341 -2.798 1.00 93.75 99 ALA A O 1
ATOM 752 N N . LYS A 1 100 ? 12.485 11.094 -4.398 1.00 94.81 100 LYS A N 1
ATOM 753 C CA . LYS A 1 100 ? 11.601 10.798 -5.527 1.00 94.81 100 LYS A CA 1
ATOM 754 C C . LYS A 1 100 ? 12.062 9.541 -6.251 1.00 94.81 100 LYS A C 1
ATOM 756 O O . LYS A 1 100 ? 13.234 9.449 -6.617 1.00 94.81 100 LYS A O 1
ATOM 761 N N . VAL A 1 101 ? 11.151 8.611 -6.514 1.00 94.38 101 VAL A N 1
ATOM 762 C CA . VAL A 1 101 ? 11.417 7.444 -7.362 1.00 94.38 101 VAL A CA 1
ATOM 763 C C . VAL A 1 101 ? 11.527 7.904 -8.811 1.00 94.38 101 VAL A C 1
ATOM 765 O O . VAL A 1 101 ? 10.611 8.523 -9.349 1.00 94.38 101 VAL A O 1
ATOM 768 N N . LEU A 1 102 ? 12.664 7.626 -9.444 1.00 93.88 102 LEU A N 1
ATOM 769 C CA . LEU A 1 102 ? 12.911 7.948 -10.852 1.00 93.88 102 LEU A CA 1
ATOM 770 C C . LEU A 1 102 ? 12.792 6.733 -11.764 1.00 93.88 102 LEU A C 1
ATOM 772 O O . LEU A 1 102 ? 12.534 6.889 -12.954 1.00 93.88 102 LEU A O 1
ATOM 776 N N . GLY A 1 103 ? 12.990 5.540 -11.214 1.00 93.12 103 GLY A N 1
ATOM 777 C CA . GLY A 1 103 ? 12.797 4.302 -11.941 1.00 93.12 103 GLY A CA 1
ATOM 778 C C . GLY A 1 103 ? 13.023 3.075 -11.079 1.00 93.12 103 GLY A C 1
ATOM 779 O O . GLY A 1 103 ? 13.481 3.177 -9.941 1.00 93.12 103 GLY A O 1
ATOM 780 N N . TYR A 1 104 ? 12.739 1.909 -11.637 1.00 92.62 104 TYR A N 1
ATOM 781 C CA . TYR A 1 104 ? 13.004 0.616 -11.012 1.00 92.62 104 TYR A CA 1
ATOM 782 C C . TYR A 1 104 ? 13.592 -0.340 -12.031 1.00 92.62 104 TYR A C 1
ATOM 784 O O . TYR A 1 104 ? 13.352 -0.236 -13.230 1.00 92.62 104 TYR A O 1
ATOM 792 N N . ASN A 1 105 ? 14.376 -1.276 -11.535 1.00 92.25 105 ASN A N 1
ATOM 793 C CA . ASN A 1 105 ? 15.006 -2.306 -12.322 1.00 92.25 105 ASN A CA 1
ATOM 794 C C . ASN A 1 105 ? 14.453 -3.651 -11.849 1.00 92.25 105 ASN A C 1
ATOM 796 O O . ASN A 1 105 ? 14.620 -4.042 -10.693 1.00 92.25 105 ASN A O 1
ATOM 800 N N . ILE A 1 106 ? 13.743 -4.331 -12.748 1.00 87.31 106 ILE A N 1
ATOM 801 C CA . ILE A 1 106 ? 13.037 -5.581 -12.443 1.00 87.31 106 ILE A CA 1
ATOM 802 C C . ILE A 1 106 ? 14.033 -6.720 -12.196 1.00 87.31 106 ILE A C 1
ATOM 804 O O . ILE A 1 106 ? 13.796 -7.572 -11.342 1.00 87.31 106 ILE A O 1
ATOM 808 N N . VAL A 1 107 ? 15.165 -6.713 -12.906 1.00 88.06 107 VAL A N 1
ATOM 809 C CA . VAL A 1 107 ? 16.172 -7.780 -12.852 1.00 88.06 107 VAL A CA 1
ATOM 810 C C . VAL A 1 107 ? 16.868 -7.794 -11.494 1.00 88.06 107 VAL A C 1
ATOM 812 O O . VAL A 1 107 ? 16.922 -8.825 -10.828 1.00 88.06 107 VAL A O 1
ATOM 815 N N . ASN A 1 108 ? 17.354 -6.638 -11.038 1.00 89.19 108 ASN A N 1
ATOM 816 C CA . ASN A 1 108 ? 18.053 -6.524 -9.757 1.00 89.19 108 ASN A CA 1
ATOM 817 C C . ASN A 1 108 ? 17.137 -6.147 -8.577 1.00 89.19 108 ASN A C 1
ATOM 819 O O . ASN A 1 108 ? 17.614 -6.082 -7.444 1.00 89.19 108 ASN A O 1
ATOM 823 N N . LYS A 1 109 ? 15.840 -5.919 -8.834 1.00 90.31 109 LYS A N 1
ATOM 824 C CA . LYS A 1 109 ? 14.799 -5.567 -7.853 1.00 90.31 109 LYS A CA 1
ATOM 825 C C . LYS A 1 109 ? 15.104 -4.299 -7.044 1.00 90.31 109 LYS A C 1
ATOM 827 O O . LYS A 1 109 ? 14.710 -4.189 -5.882 1.00 90.31 109 LYS A O 1
ATOM 832 N N . LYS A 1 110 ? 15.801 -3.332 -7.647 1.00 93.19 110 LYS A N 1
ATOM 833 C CA . LYS A 1 110 ? 16.143 -2.048 -7.014 1.00 93.19 110 LYS A CA 1
ATOM 834 C C . LYS A 1 110 ? 15.388 -0.887 -7.633 1.00 93.19 110 LYS A C 1
ATOM 836 O O . LYS A 1 110 ? 15.030 -0.896 -8.806 1.00 93.19 110 LYS A O 1
ATOM 841 N N . TYR A 1 111 ? 15.263 0.172 -6.850 1.00 94.00 111 TYR A N 1
ATOM 842 C CA . TYR A 1 111 ? 14.716 1.458 -7.252 1.00 94.00 111 TYR A CA 1
ATOM 843 C C . TYR A 1 111 ? 15.828 2.489 -7.336 1.00 94.00 111 TYR A C 1
ATOM 845 O O . TYR A 1 111 ? 16.682 2.564 -6.454 1.00 94.00 111 TYR A O 1
ATOM 853 N N . LEU A 1 112 ? 15.806 3.298 -8.387 1.00 94.75 112 LEU A N 1
ATOM 854 C CA . LEU A 1 112 ? 16.623 4.491 -8.510 1.00 94.75 112 LEU A CA 1
ATOM 855 C C . LEU A 1 112 ? 15.831 5.662 -7.940 1.00 94.75 112 LEU A C 1
ATOM 857 O O . LEU A 1 112 ? 14.753 5.997 -8.434 1.00 94.75 112 LEU A O 1
ATOM 861 N N . VAL A 1 113 ? 16.379 6.291 -6.909 1.00 94.38 113 VAL A N 1
ATOM 862 C CA . VAL A 1 113 ? 15.744 7.409 -6.214 1.00 94.38 113 VAL A CA 1
ATOM 863 C C . VAL A 1 113 ? 16.642 8.633 -6.226 1.00 94.38 113 VAL A C 1
ATOM 865 O O . VAL A 1 113 ? 17.871 8.521 -6.244 1.00 94.38 113 VAL A O 1
ATOM 868 N N . LYS A 1 114 ? 16.017 9.807 -6.194 1.00 92.88 114 LYS A N 1
ATOM 869 C CA . LYS A 1 114 ? 16.686 11.097 -6.052 1.00 92.88 114 LYS A CA 1
ATOM 870 C C . LYS A 1 114 ? 16.307 11.732 -4.724 1.00 92.88 114 LYS A C 1
ATOM 872 O O . LYS A 1 114 ? 15.135 12.029 -4.511 1.00 92.88 114 LYS A O 1
ATOM 877 N N . ASP A 1 115 ? 17.290 11.944 -3.858 1.00 90.94 115 ASP A N 1
ATOM 878 C CA . ASP A 1 115 ? 17.103 12.648 -2.588 1.00 90.94 115 ASP A CA 1
ATOM 879 C C . ASP A 1 115 ? 16.619 14.090 -2.839 1.00 90.94 115 ASP A C 1
ATOM 881 O O . ASP A 1 115 ? 17.166 14.789 -3.698 1.00 90.94 115 ASP A O 1
ATOM 885 N N . ASN A 1 116 ? 15.588 14.538 -2.116 1.00 88.25 116 ASN A N 1
ATOM 886 C CA . ASN A 1 116 ? 15.014 15.873 -2.319 1.00 88.25 116 ASN A CA 1
ATOM 887 C C . ASN A 1 116 ? 15.905 17.009 -1.791 1.00 88.25 116 ASN A C 1
ATOM 889 O O . ASN A 1 116 ? 15.813 18.127 -2.292 1.00 88.25 116 ASN A O 1
ATOM 893 N N . TYR A 1 117 ? 16.751 16.740 -0.798 1.00 85.31 117 TYR A N 1
ATOM 894 C CA . TYR A 1 117 ? 17.647 17.711 -0.181 1.00 85.31 117 TYR A CA 1
ATOM 895 C C . TYR A 1 117 ? 18.993 17.782 -0.908 1.00 85.31 117 TYR A C 1
ATOM 897 O O . TYR A 1 117 ? 19.396 18.846 -1.371 1.00 85.31 117 TYR A O 1
ATOM 905 N N . TYR A 1 118 ? 19.677 16.646 -1.064 1.00 81.88 118 TYR A N 1
ATOM 906 C CA . TYR A 1 118 ? 21.018 16.606 -1.659 1.00 81.88 118 TYR A CA 1
ATOM 907 C C . TYR A 1 118 ? 21.010 16.476 -3.186 1.00 81.88 118 TYR A C 1
ATOM 909 O O . TYR A 1 118 ? 22.058 16.607 -3.816 1.00 81.88 118 TYR A O 1
ATOM 917 N N . SER A 1 119 ? 19.851 16.207 -3.804 1.00 80.50 119 SER A N 1
ATOM 918 C CA . SER A 1 119 ? 19.725 15.928 -5.245 1.00 80.50 119 SER A CA 1
ATOM 919 C C . SER A 1 119 ? 20.590 14.763 -5.748 1.00 80.50 119 SER A C 1
ATOM 921 O O . SER A 1 119 ? 20.767 14.606 -6.960 1.00 80.50 119 SER A O 1
ATOM 923 N N . THR A 1 120 ? 21.104 13.930 -4.843 1.00 86.00 120 THR A N 1
ATOM 924 C CA . THR A 1 120 ? 21.931 12.767 -5.155 1.00 86.00 120 THR A CA 1
ATOM 925 C C . THR A 1 120 ? 21.067 11.604 -5.622 1.00 86.00 120 THR A C 1
ATOM 927 O O . THR A 1 120 ? 19.959 11.378 -5.130 1.00 86.00 120 THR A O 1
ATOM 930 N N . LEU A 1 121 ? 21.587 10.858 -6.596 1.00 89.88 121 LEU A N 1
ATOM 931 C CA . LEU A 1 121 ? 20.987 9.613 -7.053 1.00 89.88 121 LEU A CA 1
ATOM 932 C C . LEU A 1 121 ? 21.518 8.448 -6.232 1.00 89.88 121 LEU A C 1
ATOM 934 O O . LEU A 1 121 ? 22.720 8.339 -5.991 1.00 89.88 121 LEU A O 1
ATOM 938 N N . SER A 1 122 ? 20.629 7.542 -5.849 1.00 91.75 122 SER A N 1
ATOM 939 C CA . SER A 1 122 ? 21.017 6.300 -5.193 1.00 91.75 122 SER A CA 1
ATOM 940 C C . SER A 1 122 ? 20.101 5.155 -5.596 1.00 91.75 122 SER A C 1
ATOM 942 O O . SER A 1 122 ? 18.950 5.366 -5.974 1.00 91.75 122 SER A O 1
ATOM 944 N N . THR A 1 123 ? 20.621 3.935 -5.509 1.00 92.88 123 THR A N 1
ATOM 945 C CA . THR A 1 123 ? 19.836 2.716 -5.707 1.00 92.88 123 THR A CA 1
ATOM 946 C C . THR A 1 123 ? 19.452 2.129 -4.361 1.00 92.88 123 T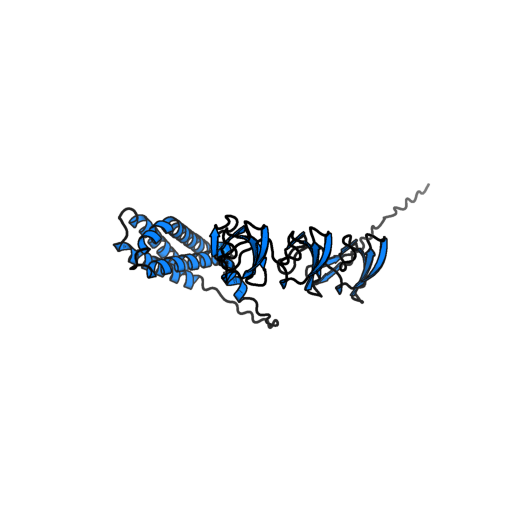HR A C 1
ATOM 948 O O . THR A 1 123 ? 20.321 1.979 -3.501 1.00 92.88 123 THR A O 1
ATOM 951 N N . GLN A 1 124 ? 18.188 1.767 -4.187 1.00 92.62 124 GLN A N 1
ATOM 952 C CA . GLN A 1 124 ? 17.652 1.273 -2.922 1.00 92.62 124 GLN A CA 1
ATOM 953 C C . GLN A 1 124 ? 16.774 0.042 -3.140 1.00 92.62 124 GLN A C 1
ATOM 955 O O . GLN A 1 124 ? 16.202 -0.140 -4.215 1.00 92.62 124 GLN A O 1
ATOM 960 N N . ASN A 1 125 ? 16.673 -0.793 -2.113 1.00 91.62 125 ASN A N 1
ATOM 961 C CA . ASN A 1 125 ? 15.746 -1.917 -2.091 1.00 91.62 125 ASN A CA 1
ATOM 962 C C . ASN A 1 125 ? 14.367 -1.450 -1.589 1.00 91.62 125 ASN A C 1
ATOM 964 O O . ASN A 1 125 ? 14.282 -0.489 -0.817 1.00 91.62 125 ASN A O 1
ATOM 968 N N . ARG A 1 126 ? 13.305 -2.144 -2.016 1.00 88.94 126 ARG A N 1
ATOM 969 C CA . ARG A 1 126 ? 11.906 -1.837 -1.660 1.00 88.94 126 ARG A CA 1
ATOM 970 C C . ARG A 1 126 ? 11.651 -1.839 -0.154 1.00 88.94 126 ARG A C 1
ATOM 972 O O . ARG A 1 126 ? 11.047 -0.905 0.358 1.00 88.94 126 ARG A O 1
ATOM 979 N N . ASP A 1 127 ? 12.156 -2.859 0.529 1.00 87.25 127 ASP A N 1
ATOM 980 C CA . ASP A 1 127 ? 11.995 -3.116 1.966 1.00 87.25 127 ASP A CA 1
ATOM 981 C C . ASP A 1 127 ? 12.505 -1.967 2.850 1.00 87.25 127 ASP A C 1
ATOM 983 O O . ASP A 1 127 ? 12.104 -1.818 4.002 1.00 87.25 127 ASP A O 1
ATOM 987 N N . THR A 1 128 ? 13.366 -1.106 2.304 1.00 87.62 128 THR A N 1
ATOM 988 C CA . THR A 1 128 ? 13.888 0.066 3.016 1.00 87.62 128 THR A CA 1
ATOM 989 C C . THR A 1 128 ? 12.990 1.303 2.938 1.00 87.62 128 THR A C 1
ATOM 991 O O . THR A 1 128 ? 13.307 2.320 3.563 1.00 87.62 128 THR A O 1
ATOM 994 N N . PHE A 1 129 ? 11.904 1.256 2.163 1.00 91.50 129 PHE A N 1
ATOM 995 C CA . PHE A 1 129 ? 11.048 2.409 1.911 1.00 91.50 129 PHE A CA 1
ATOM 996 C C . PHE A 1 129 ? 9.885 2.541 2.884 1.00 91.50 129 PHE A C 1
ATOM 998 O O . PHE A 1 129 ? 9.268 1.571 3.324 1.00 91.50 129 PHE A O 1
ATOM 1005 N N . TYR A 1 130 ? 9.557 3.803 3.141 1.00 93.12 130 TYR A N 1
ATOM 1006 C CA . TYR A 1 130 ? 8.343 4.231 3.810 1.00 93.12 130 TYR A CA 1
ATOM 1007 C C . TYR A 1 130 ? 7.566 5.145 2.859 1.00 93.12 130 TYR A C 1
ATOM 1009 O O . TYR A 1 130 ? 8.131 6.106 2.324 1.00 93.12 130 TYR A O 1
ATOM 1017 N N . LEU A 1 131 ? 6.285 4.862 2.647 1.00 92.69 131 LEU A N 1
ATOM 1018 C CA . LEU A 1 131 ? 5.409 5.638 1.773 1.00 92.69 131 LEU A CA 1
ATOM 1019 C C . LEU A 1 131 ? 4.648 6.704 2.566 1.00 92.69 131 LEU A C 1
ATOM 1021 O O . LEU A 1 131 ? 4.217 6.424 3.679 1.00 92.69 131 LEU A O 1
ATOM 1025 N N . PRO A 1 132 ? 4.426 7.909 2.017 1.00 92.50 132 PRO A N 1
ATOM 1026 C CA . PRO A 1 132 ? 3.665 8.982 2.665 1.00 92.50 132 PRO A CA 1
ATOM 1027 C C . PRO A 1 132 ? 2.153 8.714 2.719 1.00 92.50 132 PRO A C 1
ATOM 1029 O O . PRO A 1 132 ? 1.375 9.622 3.014 1.00 92.50 132 PRO A O 1
ATOM 1032 N N . GLU A 1 133 ? 1.730 7.495 2.397 1.00 90.81 133 GLU A N 1
ATOM 1033 C CA . GLU A 1 133 ? 0.343 7.064 2.340 1.00 90.81 133 GLU A CA 1
ATOM 1034 C C . GLU A 1 133 ? 0.224 5.618 2.824 1.00 90.81 133 GLU A C 1
ATOM 1036 O O . GLU A 1 133 ? 1.216 4.888 2.878 1.00 90.81 133 GLU A O 1
ATOM 1041 N N . GLY A 1 134 ? -0.997 5.232 3.182 1.00 89.31 134 GLY A N 1
ATOM 1042 C CA . GLY A 1 134 ? -1.331 3.909 3.686 1.00 89.31 134 GLY A CA 1
ATOM 1043 C C . GLY A 1 134 ? -1.536 3.854 5.198 1.00 89.31 134 GLY A C 1
ATOM 1044 O O . GLY A 1 134 ? -1.280 4.812 5.939 1.00 89.31 134 GLY A O 1
ATOM 1045 N N . CYS A 1 135 ? -2.009 2.690 5.624 1.00 87.44 135 CYS A N 1
ATOM 1046 C CA . CYS A 1 135 ? -2.274 2.328 7.007 1.00 87.44 135 CYS A CA 1
ATOM 1047 C C . CYS A 1 135 ? -1.619 0.984 7.318 1.00 87.44 135 CYS A C 1
ATOM 1049 O O . CYS A 1 135 ? -1.392 0.193 6.407 1.00 87.44 135 CYS A O 1
ATOM 1051 N N . ASN A 1 136 ? -1.303 0.738 8.585 1.00 85.31 136 ASN A N 1
ATOM 1052 C CA . ASN A 1 136 ? -0.868 -0.550 9.103 1.00 85.31 136 ASN A CA 1
ATOM 1053 C C . ASN A 1 136 ? -1.328 -0.697 10.559 1.00 85.31 136 ASN A C 1
ATOM 1055 O O . ASN A 1 136 ? -1.148 0.239 11.334 1.00 85.31 136 ASN A O 1
ATOM 1059 N N . ASP A 1 137 ? -1.918 -1.839 10.915 1.00 78.75 137 ASP A N 1
ATOM 1060 C CA . ASP A 1 137 ? -2.460 -2.121 12.252 1.00 78.75 137 ASP A CA 1
ATOM 1061 C C . ASP A 1 137 ? -3.314 -0.967 12.821 1.00 78.75 137 ASP A C 1
ATOM 1063 O O . ASP A 1 137 ? -3.061 -0.481 13.921 1.00 78.75 137 ASP A O 1
ATOM 1067 N N . TYR A 1 138 ? -4.297 -0.475 12.053 1.00 83.94 138 TYR A N 1
ATOM 1068 C CA . TYR A 1 138 ? -5.170 0.666 12.404 1.00 83.94 138 TYR A CA 1
ATOM 1069 C C . TYR A 1 138 ? -4.485 2.039 12.523 1.00 83.94 138 TYR A C 1
ATOM 1071 O O . TYR A 1 138 ? -5.167 3.054 12.684 1.00 83.94 138 TYR A O 1
ATOM 1079 N N . ILE A 1 139 ? -3.161 2.104 12.374 1.00 88.94 139 ILE A N 1
ATOM 1080 C CA . ILE A 1 139 ? -2.388 3.345 12.353 1.00 88.94 139 ILE A CA 1
ATOM 1081 C C . ILE A 1 139 ? -2.183 3.780 10.909 1.00 88.94 139 ILE A C 1
ATOM 1083 O O . ILE A 1 139 ? -1.624 3.055 10.090 1.00 88.94 139 ILE A O 1
ATOM 1087 N N . CYS A 1 140 ? -2.564 5.008 10.594 1.00 93.75 140 CYS A N 1
ATOM 1088 C CA . CYS A 1 140 ? -2.454 5.566 9.256 1.00 93.75 140 CYS A CA 1
ATOM 1089 C C . CYS A 1 140 ? -1.463 6.718 9.175 1.00 93.75 140 CYS A C 1
ATOM 1091 O O . CYS A 1 140 ? -1.225 7.455 10.135 1.00 93.75 140 CYS A O 1
ATOM 1093 N N . VAL A 1 141 ? -0.915 6.940 7.977 1.00 94.38 141 VAL A N 1
ATOM 1094 C CA . VAL A 1 141 ? -0.125 8.147 7.725 1.00 94.38 141 VAL A CA 1
ATOM 1095 C C . VAL A 1 141 ? -0.975 9.397 7.958 1.00 94.38 141 VAL A C 1
ATOM 1097 O O . VAL A 1 141 ? -2.009 9.599 7.330 1.00 94.38 141 VAL A O 1
ATOM 1100 N N . GLY A 1 142 ? -0.509 10.284 8.830 1.00 94.31 142 GLY A N 1
ATOM 1101 C CA . GLY A 1 142 ? -1.218 11.491 9.239 1.00 94.31 142 GLY A CA 1
ATOM 1102 C C . GLY A 1 142 ? -1.857 11.407 10.622 1.00 94.31 142 GLY A C 1
ATOM 1103 O O . GLY A 1 142 ? -2.181 12.470 11.153 1.00 94.31 142 GLY A O 1
ATOM 1104 N N . ASP A 1 143 ? -1.980 10.214 11.209 1.00 94.69 143 ASP A N 1
ATOM 1105 C CA . ASP A 1 143 ? -2.435 10.047 12.592 1.00 94.69 143 ASP A CA 1
ATOM 1106 C C . ASP A 1 143 ? -1.479 10.726 13.575 1.00 94.69 143 ASP A C 1
ATOM 1108 O O . ASP A 1 143 ? -0.260 10.791 13.358 1.00 94.69 143 ASP A O 1
ATOM 1112 N N . THR A 1 144 ? -2.047 11.219 14.675 1.00 94.19 144 THR A N 1
ATOM 1113 C CA . THR A 1 144 ? -1.281 11.630 15.851 1.00 94.19 144 THR A CA 1
ATOM 1114 C C . THR A 1 144 ? -1.195 10.447 16.799 1.00 94.19 144 THR A C 1
ATOM 1116 O O . THR A 1 144 ? -2.210 9.861 17.174 1.00 94.19 144 THR A O 1
ATOM 1119 N N . VAL A 1 145 ? 0.030 10.099 17.172 1.00 93.25 145 VAL A N 1
ATOM 1120 C CA . VAL A 1 145 ? 0.360 8.938 17.991 1.00 93.25 145 VAL A CA 1
ATOM 1121 C C . VAL A 1 145 ? 1.165 9.337 19.222 1.00 93.25 145 VAL A C 1
ATOM 1123 O O . VAL A 1 145 ? 1.805 10.389 19.265 1.00 93.25 145 VAL A O 1
ATOM 1126 N N . TYR A 1 146 ? 1.163 8.469 20.223 1.00 91.06 146 TYR A N 1
ATOM 1127 C CA . TYR A 1 146 ? 1.871 8.627 21.484 1.00 91.06 146 TYR A CA 1
ATOM 1128 C C . TYR A 1 146 ? 2.684 7.367 21.808 1.00 91.06 146 TYR A C 1
ATOM 1130 O O . TYR A 1 146 ? 2.237 6.254 21.540 1.00 91.06 146 TYR A O 1
ATOM 1138 N N . LYS A 1 147 ? 3.875 7.540 22.401 1.00 86.50 147 LYS A N 1
ATOM 1139 C CA . LYS A 1 147 ? 4.740 6.451 22.899 1.00 86.50 147 LYS A CA 1
ATOM 1140 C C . LYS A 1 147 ? 5.413 6.873 24.203 1.00 86.50 147 LYS A C 1
ATOM 1142 O O . LYS A 1 147 ? 6.574 7.286 24.217 1.00 86.50 147 LYS A O 1
ATOM 1147 N N . GLY A 1 148 ? 4.661 6.811 25.300 1.00 78.38 148 GLY A N 1
ATOM 1148 C CA . GLY A 1 148 ? 5.147 7.156 26.639 1.00 78.38 148 GL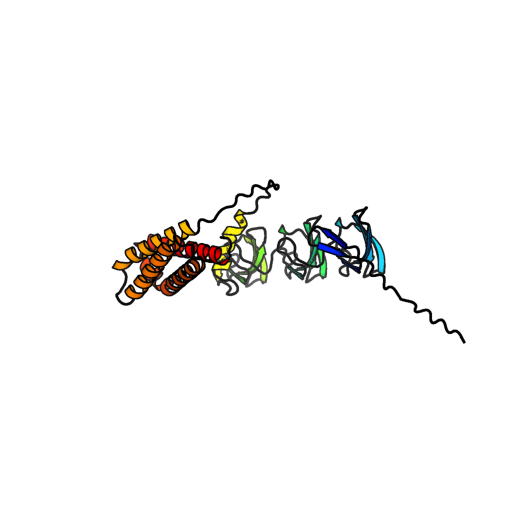Y A CA 1
ATOM 1149 C C . GLY A 1 148 ? 5.884 8.501 26.690 1.00 78.38 148 GLY A C 1
ATOM 1150 O O . GLY A 1 148 ? 5.519 9.472 26.028 1.00 78.38 148 GLY A O 1
ATOM 1151 N N . THR A 1 149 ? 6.985 8.550 27.440 1.00 76.25 149 THR A N 1
ATOM 1152 C CA . THR A 1 149 ? 7.809 9.762 27.571 1.00 76.25 149 THR A CA 1
ATOM 1153 C C . THR A 1 149 ? 8.585 10.124 26.303 1.00 76.25 149 THR A C 1
ATOM 1155 O O . THR A 1 149 ? 9.023 11.266 26.185 1.00 76.25 149 THR A O 1
ATOM 1158 N N . SER A 1 150 ? 8.740 9.202 25.344 1.00 71.81 150 SER A N 1
ATOM 1159 C CA . SER A 1 150 ? 9.469 9.455 24.096 1.00 71.81 150 SER A CA 1
ATOM 1160 C C . SER A 1 150 ? 8.747 10.434 23.171 1.00 71.81 150 SER A C 1
ATOM 1162 O O . SER A 1 150 ? 9.420 11.162 22.453 1.00 71.81 150 SER A O 1
ATOM 1164 N N . PHE A 1 151 ? 7.411 10.486 23.228 1.00 79.56 151 PHE A N 1
ATOM 1165 C CA . PHE A 1 151 ? 6.583 11.457 22.504 1.00 79.56 151 PHE A CA 1
ATOM 1166 C C . PHE A 1 151 ? 5.619 12.146 23.467 1.00 79.56 151 PHE A C 1
ATOM 1168 O O . PHE A 1 151 ? 4.406 12.097 23.284 1.00 79.56 151 PHE A O 1
ATOM 1175 N N . ALA A 1 152 ? 6.144 12.782 24.519 1.00 72.69 152 ALA A N 1
ATOM 1176 C CA . ALA A 1 152 ? 5.324 13.386 25.573 1.00 72.69 152 ALA A CA 1
ATOM 1177 C C . ALA A 1 152 ? 4.288 14.414 25.056 1.00 72.69 152 ALA A C 1
ATOM 1179 O O . ALA A 1 152 ? 3.275 14.633 25.713 1.00 72.69 152 ALA A O 1
ATOM 1180 N N . GLN A 1 153 ? 4.518 15.010 23.878 1.00 78.94 153 GLN A N 1
ATOM 1181 C CA . GLN A 1 153 ? 3.599 15.940 23.196 1.00 78.94 153 GLN A CA 1
ATOM 1182 C C . GLN A 1 153 ? 2.949 15.339 21.932 1.00 78.94 153 GLN A C 1
ATOM 1184 O O . GLN A 1 153 ? 2.410 16.052 21.082 1.00 78.94 153 GLN A O 1
ATOM 1189 N N . GLY A 1 154 ? 3.020 14.017 21.792 1.00 87.94 154 GLY A N 1
ATOM 1190 C CA . GLY A 1 154 ? 2.621 13.287 20.599 1.00 87.94 154 GLY A CA 1
ATOM 1191 C C . GLY A 1 154 ? 3.621 13.403 19.446 1.00 87.94 154 GLY A C 1
ATOM 1192 O O . GLY A 1 154 ? 4.535 14.232 19.426 1.00 87.94 154 GLY A O 1
ATOM 1193 N N . ALA A 1 155 ? 3.429 12.540 18.462 1.00 93.25 155 ALA A N 1
ATOM 1194 C CA . ALA A 1 155 ? 4.151 12.523 17.204 1.00 93.25 155 ALA A CA 1
ATOM 1195 C C . ALA A 1 155 ? 3.163 12.297 16.061 1.00 93.25 155 ALA A C 1
ATOM 1197 O O . ALA A 1 155 ? 2.099 11.717 16.256 1.00 93.25 155 ALA A O 1
ATOM 1198 N N . LYS A 1 156 ? 3.513 12.734 14.855 1.00 94.75 156 LYS A N 1
ATOM 1199 C CA . LYS A 1 156 ? 2.710 12.503 13.654 1.00 94.75 156 LYS A CA 1
ATOM 1200 C C . LYS A 1 156 ? 3.302 11.377 12.823 1.00 94.75 156 LYS A C 1
ATOM 1202 O O . LYS A 1 156 ? 4.498 11.401 12.529 1.00 94.75 156 LYS A O 1
ATOM 1207 N N . VAL A 1 157 ? 2.479 10.432 12.385 1.00 94.50 157 VAL A N 1
ATOM 1208 C CA . VAL A 1 157 ? 2.899 9.416 11.412 1.00 94.50 157 VAL A CA 1
ATOM 1209 C C . VAL A 1 157 ? 3.112 10.099 10.064 1.00 94.50 157 VAL A C 1
ATOM 1211 O O . VAL A 1 157 ? 2.199 10.721 9.525 1.00 94.50 157 VAL A O 1
ATOM 1214 N N . VAL A 1 158 ? 4.326 10.025 9.522 1.00 94.31 158 VAL A N 1
ATOM 1215 C CA . VAL A 1 158 ? 4.711 10.724 8.282 1.00 94.31 158 VAL A CA 1
ATOM 1216 C C . VAL A 1 158 ? 4.785 9.789 7.090 1.00 94.31 158 VAL A C 1
ATOM 1218 O O . VAL A 1 158 ? 4.564 10.224 5.962 1.00 94.31 158 VAL A O 1
ATOM 1221 N N . ALA A 1 159 ? 5.150 8.534 7.337 1.00 93.69 159 ALA A N 1
ATOM 1222 C CA . ALA A 1 159 ? 5.241 7.517 6.310 1.00 93.69 159 ALA A CA 1
ATOM 1223 C C . ALA A 1 159 ? 5.131 6.116 6.926 1.00 93.69 159 ALA A C 1
ATOM 1225 O O . ALA A 1 159 ? 5.499 5.919 8.084 1.00 93.69 159 ALA A O 1
ATOM 1226 N N . MET A 1 160 ? 4.657 5.149 6.148 1.00 92.69 160 MET A N 1
ATOM 1227 C CA . MET A 1 160 ? 4.445 3.769 6.578 1.00 92.69 160 MET A CA 1
ATOM 1228 C C . MET A 1 160 ? 5.328 2.813 5.786 1.00 92.69 160 MET A C 1
ATOM 1230 O O . MET A 1 160 ? 5.478 2.970 4.573 1.00 92.69 160 MET A O 1
ATOM 1234 N N . SER A 1 161 ? 5.921 1.827 6.457 1.00 90.75 161 SER A N 1
ATOM 1235 C CA . SER A 1 161 ? 6.639 0.763 5.761 1.00 90.75 161 SER A CA 1
ATOM 1236 C C . SER A 1 161 ? 5.653 -0.117 4.993 1.00 90.75 161 SER A C 1
ATOM 1238 O O . SER A 1 161 ? 4.584 -0.484 5.491 1.00 90.75 161 SER A O 1
ATOM 1240 N N . ILE A 1 162 ? 6.016 -0.454 3.756 1.00 78.12 162 ILE A N 1
ATOM 1241 C CA . ILE A 1 162 ? 5.209 -1.355 2.928 1.00 78.12 162 ILE A CA 1
ATOM 1242 C C . ILE A 1 162 ? 5.329 -2.786 3.454 1.00 78.12 162 ILE A C 1
ATOM 1244 O O . ILE A 1 162 ? 4.322 -3.474 3.559 1.00 78.12 162 ILE A O 1
ATOM 1248 N N . ASP A 1 163 ? 6.540 -3.180 3.840 1.00 83.06 163 ASP A N 1
ATOM 1249 C CA . ASP A 1 163 ? 6.917 -4.580 4.050 1.00 83.06 163 ASP A CA 1
ATOM 1250 C C . ASP A 1 163 ? 7.120 -4.926 5.534 1.00 83.06 163 ASP A C 1
ATOM 1252 O O . ASP A 1 163 ? 7.532 -6.033 5.871 1.00 83.06 163 ASP A O 1
ATOM 1256 N N . SER A 1 164 ? 6.881 -3.978 6.444 1.00 85.31 164 SER A N 1
ATOM 1257 C CA . SER A 1 164 ? 7.043 -4.214 7.878 1.00 85.31 164 SER A CA 1
ATOM 1258 C C . SER A 1 164 ? 6.059 -3.415 8.727 1.00 85.31 164 SER A C 1
ATOM 1260 O O . SER A 1 164 ? 5.519 -2.392 8.301 1.00 85.31 164 SER A O 1
ATOM 1262 N N . ASN A 1 165 ? 5.899 -3.840 9.980 1.00 87.94 165 ASN A N 1
ATOM 1263 C CA . ASN A 1 165 ? 5.072 -3.177 10.992 1.00 87.94 165 ASN A CA 1
ATOM 1264 C C . ASN A 1 165 ? 5.774 -1.968 11.612 1.00 87.94 165 ASN A C 1
ATOM 1266 O O . ASN A 1 165 ? 5.808 -1.795 12.826 1.00 87.94 165 ASN A O 1
ATOM 1270 N N . HIS A 1 166 ? 6.376 -1.133 10.763 1.00 91.12 166 HIS A N 1
ATOM 1271 C CA . HIS A 1 166 ? 7.066 0.078 11.173 1.00 91.12 166 HIS A CA 1
ATOM 1272 C C . HIS A 1 166 ? 6.470 1.322 10.525 1.00 91.12 166 HIS A C 1
ATOM 1274 O O . HIS A 1 166 ? 6.219 1.379 9.320 1.00 91.12 166 HIS A O 1
ATOM 1280 N N . ALA A 1 167 ? 6.369 2.367 11.333 1.00 92.50 167 ALA A N 1
ATOM 1281 C CA . ALA A 1 167 ? 6.007 3.708 10.934 1.00 92.50 167 ALA A CA 1
ATOM 1282 C C . ALA A 1 167 ? 7.200 4.651 11.117 1.00 92.50 167 ALA A C 1
ATOM 1284 O O . ALA A 1 167 ? 7.934 4.588 12.107 1.00 92.50 167 ALA A O 1
ATOM 1285 N N . LEU A 1 168 ? 7.372 5.570 10.173 1.00 93.44 168 LEU A N 1
ATOM 1286 C CA . LEU A 1 168 ? 8.196 6.751 10.372 1.00 93.44 168 LEU A CA 1
ATOM 1287 C C . LEU A 1 168 ? 7.326 7.808 11.046 1.00 93.44 168 LEU A C 1
ATOM 1289 O O . LEU A 1 168 ? 6.330 8.253 10.470 1.00 93.44 168 LEU A O 1
ATOM 1293 N N . VAL A 1 169 ? 7.710 8.225 12.247 1.00 93.38 169 VAL A N 1
ATOM 1294 C CA . VAL A 1 169 ? 6.992 9.236 13.029 1.00 93.38 169 VAL A CA 1
ATOM 1295 C C . VAL A 1 169 ? 7.852 10.475 13.213 1.00 93.38 169 VAL A C 1
ATOM 1297 O O . VAL A 1 169 ? 9.076 10.380 13.331 1.00 93.38 169 VAL A O 1
ATOM 1300 N N . LYS A 1 170 ? 7.214 11.643 13.234 1.00 91.56 170 LYS A N 1
ATOM 1301 C CA . LYS A 1 170 ? 7.849 12.933 13.498 1.00 91.56 170 LYS A CA 1
ATOM 1302 C C . LYS A 1 170 ? 7.340 13.489 14.816 1.00 91.56 170 LYS A C 1
ATOM 1304 O O . LYS A 1 170 ? 6.145 13.738 14.942 1.00 91.56 170 LYS A O 1
ATOM 1309 N N . ASP A 1 171 ? 8.246 13.703 15.760 1.00 89.81 171 ASP A N 1
ATOM 1310 C CA . ASP A 1 171 ? 7.927 14.312 17.050 1.00 89.81 171 ASP A CA 1
ATOM 1311 C C . ASP A 1 171 ? 7.385 15.739 16.850 1.00 89.81 171 ASP A C 1
ATOM 1313 O O . ASP A 1 171 ? 7.950 16.527 16.077 1.00 89.81 171 ASP A O 1
ATOM 1317 N N . ASN A 1 172 ? 6.277 16.064 17.523 1.00 86.50 172 ASN A N 1
ATOM 1318 C CA . ASN A 1 172 ? 5.608 17.356 17.369 1.00 86.50 172 ASN A CA 1
ATOM 1319 C C . ASN A 1 172 ? 6.426 18.527 17.940 1.00 86.50 172 ASN A C 1
ATOM 1321 O O . ASN A 1 172 ? 6.284 19.653 17.465 1.00 86.50 172 ASN A O 1
ATOM 1325 N N . TYR A 1 173 ? 7.289 18.272 18.924 1.00 83.94 173 TYR A N 1
ATOM 1326 C CA . TYR A 1 173 ? 8.076 19.281 19.627 1.00 83.94 173 TYR A CA 1
ATOM 1327 C C . TYR A 1 173 ? 9.481 19.439 19.036 1.00 83.94 173 TYR A C 1
ATOM 1329 O O . TYR A 1 173 ? 9.907 20.547 18.713 1.00 83.94 173 TYR A O 1
ATOM 1337 N N . TYR A 1 174 ? 10.206 18.334 18.850 1.00 76.94 174 TYR A N 1
ATOM 1338 C CA . TYR A 1 174 ? 11.603 18.358 18.404 1.00 76.94 174 TYR A CA 1
ATOM 1339 C C . TYR A 1 174 ? 11.763 18.303 16.884 1.00 76.94 174 TYR A C 1
ATOM 1341 O O . TYR A 1 174 ? 12.867 18.504 16.377 1.00 76.94 174 TYR A O 1
ATOM 1349 N N . SER A 1 175 ? 10.686 18.039 16.132 1.00 76.94 175 SER A N 1
ATOM 1350 C CA . SER A 1 175 ? 10.681 17.865 14.670 1.00 76.94 175 SER A CA 1
ATOM 1351 C C . SER A 1 175 ? 11.587 16.740 14.140 1.00 76.94 175 SER A C 1
ATOM 1353 O O . SER A 1 175 ? 11.745 16.587 12.924 1.00 76.94 175 SER A O 1
ATOM 1355 N N . THR A 1 176 ? 12.150 15.935 15.041 1.00 84.69 176 THR A N 1
ATOM 1356 C CA . THR A 1 176 ? 12.977 14.771 14.740 1.00 84.69 176 THR A CA 1
ATOM 1357 C C . THR A 1 176 ? 12.109 13.632 14.225 1.00 84.69 176 THR A C 1
ATOM 1359 O O . THR A 1 176 ? 10.961 13.463 14.636 1.00 84.69 176 THR A O 1
ATOM 1362 N N . GLN A 1 177 ? 12.659 12.854 13.293 1.00 88.69 177 GLN A N 1
ATOM 1363 C CA . GLN A 1 177 ? 12.009 11.656 12.777 1.00 88.69 177 GLN A CA 1
ATOM 1364 C C . GLN A 1 177 ? 12.633 10.414 13.398 1.00 88.69 177 GLN A C 1
ATOM 1366 O O . GLN A 1 177 ? 13.852 10.340 13.561 1.00 88.69 177 GLN A O 1
ATOM 1371 N N . SER A 1 178 ? 11.803 9.426 13.709 1.00 90.88 178 SER A N 1
ATOM 1372 C CA . SER A 1 178 ? 12.257 8.119 14.172 1.00 90.88 178 SER A CA 1
ATOM 1373 C C . SER A 1 178 ? 11.385 7.014 13.594 1.00 90.88 178 SER A C 1
ATOM 1375 O O . SER A 1 178 ? 10.213 7.226 13.289 1.00 90.88 178 SER A O 1
ATOM 1377 N N . VAL A 1 179 ? 11.979 5.840 13.415 1.00 91.69 179 VAL A N 1
ATOM 1378 C CA . VAL A 1 179 ? 11.259 4.631 13.018 1.00 91.69 179 VAL A CA 1
ATOM 1379 C C . VAL A 1 179 ? 10.759 3.948 14.284 1.00 91.69 179 VAL A C 1
ATOM 1381 O O . VAL A 1 179 ? 11.536 3.748 15.217 1.00 91.69 179 VAL A O 1
ATOM 1384 N N . GLN A 1 180 ? 9.477 3.606 14.320 1.00 92.38 180 GLN A N 1
ATOM 1385 C CA . GLN A 1 180 ? 8.825 2.951 15.452 1.00 92.38 180 GLN A CA 1
ATOM 1386 C C . GLN A 1 180 ? 8.001 1.773 14.956 1.00 92.38 180 GLN A C 1
ATOM 1388 O O . GLN A 1 180 ? 7.473 1.825 13.848 1.00 92.38 180 GLN A O 1
ATOM 1393 N N . ARG A 1 181 ? 7.876 0.726 15.772 1.00 91.06 181 ARG A N 1
ATOM 1394 C CA . ARG A 1 181 ? 6.913 -0.342 15.498 1.00 91.06 181 ARG A CA 1
ATOM 1395 C C . ARG A 1 181 ? 5.495 0.170 15.721 1.00 91.06 181 ARG A C 1
ATOM 1397 O O . ARG A 1 181 ? 5.284 0.938 16.654 1.00 91.06 181 ARG A O 1
ATOM 1404 N N . THR A 1 182 ? 4.555 -0.241 14.879 1.00 89.75 182 THR A N 1
ATOM 1405 C CA . THR A 1 182 ? 3.139 0.156 14.957 1.00 89.75 182 THR A CA 1
ATOM 1406 C C . THR A 1 182 ? 2.513 -0.267 16.285 1.00 89.75 182 THR A C 1
ATOM 1408 O O . THR A 1 182 ? 1.887 0.557 16.938 1.00 89.75 182 THR A O 1
ATOM 1411 N N . GLU A 1 183 ? 2.803 -1.480 16.759 1.00 87.56 183 GLU A N 1
ATOM 1412 C CA . GLU A 1 183 ? 2.341 -2.008 18.058 1.00 87.56 183 GLU A CA 1
ATOM 1413 C C . GLU A 1 183 ? 2.774 -1.174 19.281 1.00 87.56 183 GLU A C 1
ATOM 1415 O O . GLU A 1 183 ? 2.127 -1.212 20.324 1.00 87.56 183 GLU A O 1
ATOM 1420 N N . ASP A 1 184 ? 3.860 -0.399 19.165 1.00 88.94 184 ASP A N 1
ATOM 1421 C CA . ASP A 1 184 ? 4.366 0.447 20.252 1.00 88.94 184 ASP A CA 1
ATOM 1422 C C . ASP A 1 184 ? 3.687 1.834 20.287 1.00 88.94 184 ASP A C 1
ATOM 1424 O O . ASP A 1 184 ? 4.044 2.677 21.120 1.00 88.94 184 ASP A O 1
ATOM 1428 N N . LEU A 1 185 ? 2.794 2.128 19.338 1.00 89.88 185 LEU A N 1
ATOM 1429 C CA . LEU A 1 185 ? 2.182 3.440 19.150 1.00 89.88 185 LEU A CA 1
ATOM 1430 C C . LEU A 1 185 ? 0.709 3.411 19.554 1.00 89.88 185 LEU A C 1
ATOM 1432 O O . LEU A 1 185 ? -0.054 2.544 19.147 1.00 89.88 185 LEU A O 1
ATOM 1436 N N . ILE A 1 186 ? 0.296 4.425 20.308 1.00 88.44 186 ILE A N 1
ATOM 1437 C CA . ILE A 1 186 ? -1.105 4.638 20.678 1.00 88.44 186 ILE A CA 1
ATOM 1438 C C . ILE A 1 186 ? -1.643 5.792 19.839 1.00 88.44 186 ILE A C 1
ATOM 1440 O O . ILE A 1 186 ? -1.105 6.896 19.926 1.00 88.44 186 ILE A O 1
ATOM 1444 N N . VAL A 1 187 ? -2.694 5.572 19.046 1.00 89.56 187 VAL A N 1
ATOM 1445 C CA . VAL A 1 187 ? -3.362 6.648 18.296 1.00 89.56 187 VAL A CA 1
ATOM 1446 C C . VAL A 1 187 ? -4.138 7.531 19.271 1.00 89.56 187 VAL A C 1
ATOM 1448 O O . VAL A 1 187 ? -5.001 7.056 20.002 1.00 89.56 187 VAL A O 1
ATOM 1451 N N . THR A 1 188 ? -3.823 8.824 19.296 1.00 88.50 188 THR A N 1
ATOM 1452 C CA . THR A 1 188 ? -4.526 9.822 20.121 1.00 88.50 188 THR A CA 1
ATOM 1453 C C . THR A 1 188 ? -5.453 10.704 19.297 1.00 88.50 188 THR A C 1
ATOM 1455 O O . THR A 1 188 ? -6.403 11.269 19.835 1.00 88.50 188 THR A O 1
ATOM 1458 N N . GLN A 1 189 ? -5.189 10.825 17.996 1.00 90.50 189 GLN A N 1
ATOM 1459 C CA . GLN A 1 189 ? -6.071 11.496 17.055 1.00 90.50 189 GLN A CA 1
ATOM 1460 C C . GLN A 1 189 ? -5.941 10.866 15.673 1.00 90.50 189 GLN A C 1
ATOM 1462 O O . GLN A 1 189 ? -4.862 10.856 15.076 1.00 90.50 189 GLN A O 1
ATOM 1467 N N . GLU A 1 190 ? -7.068 10.411 15.148 1.00 90.81 190 GLU A N 1
ATOM 1468 C CA . GLU A 1 190 ? -7.174 9.874 13.802 1.00 90.81 190 GLU A CA 1
ATOM 1469 C C . GLU A 1 190 ? -7.143 10.982 12.742 1.00 90.81 190 GLU A C 1
ATOM 1471 O O . GLU A 1 190 ? -7.772 12.036 12.871 1.00 90.81 190 GLU A O 1
ATOM 1476 N N . THR A 1 191 ? -6.419 10.737 11.653 1.00 88.44 191 THR A N 1
ATOM 1477 C CA . THR A 1 191 ? -6.551 11.508 10.422 1.00 88.44 191 THR A CA 1
ATOM 1478 C C . THR A 1 191 ? -7.891 11.217 9.754 1.00 88.44 191 THR A C 1
ATOM 1480 O O . THR A 1 191 ? -8.307 10.064 9.644 1.00 88.44 191 THR A O 1
ATOM 1483 N N . SER A 1 192 ? -8.522 12.258 9.211 1.00 85.25 192 SER A N 1
ATOM 1484 C CA . SER A 1 192 ? -9.736 12.141 8.396 1.00 85.25 192 SER A CA 1
ATOM 1485 C C . SER A 1 192 ? -9.471 11.645 6.970 1.00 85.25 192 SER A C 1
ATOM 1487 O O . SER A 1 192 ? -10.409 11.497 6.192 1.00 85.25 192 SER A O 1
ATOM 1489 N N . LYS A 1 193 ? -8.199 11.426 6.601 1.00 85.62 193 LYS A N 1
ATOM 1490 C CA . LYS A 1 193 ? -7.812 10.970 5.257 1.00 85.62 193 LYS A CA 1
ATOM 1491 C C . LYS A 1 193 ? -8.275 9.539 4.957 1.00 85.62 193 LYS A C 1
ATOM 1493 O O . LYS A 1 193 ? -8.501 9.246 3.791 1.00 85.62 193 LYS A O 1
ATOM 1498 N N . TYR A 1 194 ? -8.392 8.686 5.973 1.00 83.81 194 TYR A N 1
ATOM 1499 C CA . TYR A 1 194 ? -8.739 7.274 5.807 1.00 83.81 194 TYR A CA 1
ATOM 1500 C C . TYR A 1 194 ? -10.008 6.947 6.582 1.00 83.81 194 TYR A C 1
ATOM 1502 O O . TYR A 1 194 ? -10.166 7.351 7.736 1.00 83.81 194 TYR A O 1
ATOM 1510 N N . SER A 1 195 ? -10.897 6.207 5.933 1.00 80.81 195 SER A N 1
ATOM 1511 C CA . SER A 1 195 ? -12.101 5.639 6.530 1.00 80.81 195 SER A CA 1
ATOM 1512 C C . SER A 1 195 ? -11.769 4.538 7.545 1.00 80.81 195 SER A C 1
ATOM 1514 O O . SER A 1 195 ? -10.677 3.965 7.541 1.00 80.81 195 SER A O 1
ATOM 1516 N N . SER A 1 196 ? -12.737 4.194 8.398 1.00 72.88 196 SER A N 1
ATOM 1517 C CA . SER A 1 196 ? -12.635 3.048 9.315 1.00 72.88 196 SER A CA 1
ATOM 1518 C C . SER A 1 196 ? -12.370 1.732 8.577 1.00 72.88 196 SER A C 1
ATOM 1520 O O . SER A 1 196 ? -11.616 0.893 9.060 1.00 72.88 196 SER A O 1
ATOM 1522 N N . TYR A 1 197 ? -12.921 1.581 7.369 1.00 71.44 197 TYR A N 1
ATOM 1523 C CA . TYR A 1 197 ? -12.665 0.432 6.506 1.00 71.44 197 TYR A CA 1
ATOM 1524 C C . TYR A 1 197 ? -11.195 0.363 6.064 1.00 71.44 197 TYR A C 1
ATOM 1526 O O . TYR A 1 197 ? -10.534 -0.651 6.272 1.00 71.44 197 TYR A O 1
ATOM 1534 N N . GLU A 1 198 ? -10.640 1.454 5.528 1.00 74.50 198 GLU A N 1
ATOM 1535 C CA . GLU A 1 198 ? -9.235 1.507 5.086 1.00 74.50 198 GLU A CA 1
ATOM 1536 C C . GLU A 1 198 ? -8.240 1.285 6.236 1.00 74.50 198 GLU A C 1
ATOM 1538 O O . GLU A 1 198 ? -7.165 0.722 6.027 1.00 74.50 198 GLU A O 1
ATOM 1543 N N . ARG A 1 199 ? -8.612 1.674 7.461 1.00 79.31 199 ARG A N 1
ATOM 1544 C CA . ARG A 1 199 ? -7.839 1.410 8.685 1.00 79.31 199 ARG A CA 1
ATOM 1545 C C . ARG A 1 199 ? -7.754 -0.084 9.027 1.00 79.31 199 ARG A C 1
ATOM 1547 O O . ARG A 1 199 ? -6.710 -0.520 9.509 1.00 79.31 199 ARG A O 1
ATOM 1554 N N . GLY A 1 200 ? -8.812 -0.856 8.763 1.00 64.75 200 GLY A N 1
ATOM 1555 C CA . GLY A 1 200 ? -8.898 -2.292 9.077 1.00 64.75 200 GLY A CA 1
ATOM 1556 C C . GLY A 1 200 ? -8.394 -3.239 7.977 1.00 64.75 200 GLY A C 1
ATOM 1557 O O . GLY A 1 200 ? -8.057 -4.388 8.254 1.00 64.75 200 GLY A O 1
ATOM 1558 N N . GLN A 1 201 ? -8.291 -2.773 6.728 1.00 59.78 201 GLN A N 1
ATOM 1559 C CA . GLN A 1 201 ? -8.012 -3.623 5.556 1.00 59.78 201 GLN A CA 1
ATOM 1560 C C . GLN A 1 201 ? -6.639 -4.322 5.559 1.00 59.78 201 GLN A C 1
ATOM 1562 O O . GLN A 1 201 ? -6.496 -5.3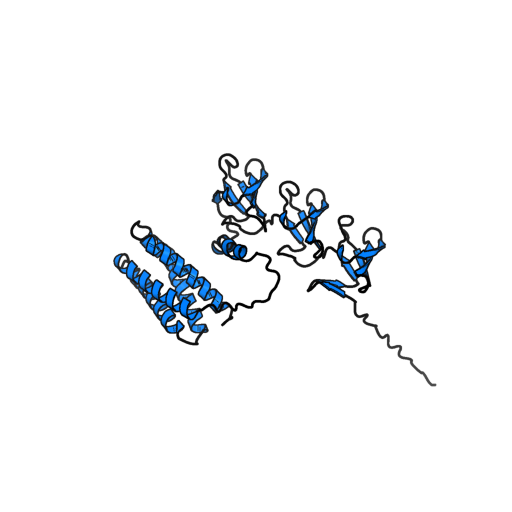78 4.939 1.00 59.78 201 GLN A O 1
ATOM 1567 N N . ARG A 1 202 ? -5.624 -3.816 6.278 1.00 48.91 202 ARG A N 1
ATOM 1568 C CA . ARG A 1 202 ? -4.288 -4.441 6.233 1.00 48.91 202 ARG A CA 1
ATOM 1569 C C . ARG A 1 202 ? -4.156 -5.754 7.010 1.00 48.91 202 ARG A C 1
ATOM 1571 O O . ARG A 1 202 ? -3.151 -6.438 6.837 1.00 48.91 202 ARG A O 1
ATOM 1578 N N . TYR A 1 203 ? -5.164 -6.148 7.792 1.00 40.62 203 TYR A N 1
ATOM 1579 C CA . TYR A 1 203 ? -5.166 -7.462 8.443 1.00 40.62 203 TYR A CA 1
ATOM 1580 C C . TYR A 1 203 ? -5.401 -8.617 7.447 1.00 40.62 203 TYR A C 1
ATOM 1582 O O . TYR A 1 203 ? -5.069 -9.760 7.750 1.00 40.62 203 TYR A O 1
ATOM 1590 N N . ILE A 1 204 ? -5.934 -8.339 6.245 1.00 38.59 204 ILE A N 1
ATOM 1591 C CA . ILE A 1 204 ? -6.338 -9.385 5.286 1.00 38.59 204 ILE A CA 1
ATOM 1592 C C . ILE A 1 204 ? -5.305 -9.595 4.165 1.00 38.59 204 ILE A C 1
ATOM 1594 O O . ILE A 1 204 ? -5.074 -10.735 3.766 1.00 38.59 204 ILE A O 1
ATOM 1598 N N . GLU A 1 205 ? -4.610 -8.555 3.691 1.00 41.12 205 GLU A N 1
ATOM 1599 C CA . GLU A 1 205 ? -3.625 -8.724 2.602 1.00 41.12 205 GLU A CA 1
ATOM 1600 C C . GLU A 1 205 ? -2.325 -9.421 3.050 1.00 41.12 205 GLU A C 1
ATOM 1602 O O . GLU A 1 205 ? -1.736 -10.177 2.274 1.00 41.12 205 GLU A O 1
ATOM 1607 N N . PHE A 1 206 ? -1.907 -9.256 4.313 1.00 37.81 206 PHE A N 1
ATOM 1608 C CA . PHE A 1 206 ? -0.634 -9.796 4.822 1.00 37.81 206 PHE A CA 1
ATOM 1609 C C . PHE A 1 206 ? -0.640 -11.318 5.071 1.00 37.81 206 PHE A C 1
ATOM 1611 O O . PHE A 1 206 ? 0.420 -11.916 5.239 1.00 37.81 206 PHE A O 1
ATOM 1618 N N . LEU A 1 207 ? -1.808 -11.972 5.047 1.00 34.66 207 LEU A N 1
ATOM 1619 C CA . LEU A 1 207 ? -1.910 -13.437 5.110 1.00 34.66 207 LEU A CA 1
ATOM 1620 C C . LEU A 1 207 ? -1.734 -14.122 3.741 1.00 34.66 207 LEU A C 1
ATOM 1622 O O . LEU A 1 207 ? -1.860 -15.342 3.659 1.00 34.66 207 LEU A O 1
ATOM 1626 N N . SER A 1 208 ? -1.434 -13.372 2.670 1.00 39.94 208 SER A N 1
ATOM 1627 C CA . SER A 1 208 ? -1.313 -13.923 1.310 1.00 39.94 208 SER A CA 1
ATOM 1628 C C . SER A 1 208 ? 0.103 -13.958 0.715 1.00 39.94 208 SER A C 1
ATOM 1630 O O . SER A 1 208 ? 0.263 -14.415 -0.415 1.00 39.94 208 SER A O 1
ATOM 1632 N N . GLU A 1 209 ? 1.151 -13.575 1.454 1.00 43.34 209 GLU A N 1
ATOM 1633 C CA . GLU A 1 209 ? 2.522 -13.528 0.918 1.00 43.34 209 GLU A CA 1
ATOM 1634 C C . GLU A 1 209 ? 3.486 -14.526 1.593 1.00 43.34 209 GLU A C 1
ATOM 1636 O O . GLU A 1 209 ? 4.438 -14.146 2.269 1.00 43.34 209 GLU A O 1
ATOM 1641 N N . GLU A 1 210 ? 3.305 -15.825 1.325 1.00 38.03 210 GLU A N 1
ATOM 1642 C CA . GLU A 1 210 ? 4.459 -16.727 1.187 1.00 38.03 210 GLU A CA 1
ATOM 1643 C C . GLU A 1 210 ? 4.792 -16.912 -0.305 1.00 38.03 210 GLU A C 1
ATOM 1645 O O . GLU A 1 210 ? 3.884 -17.067 -1.129 1.00 38.03 210 GLU A O 1
ATOM 1650 N N . PRO A 1 211 ? 6.082 -16.936 -0.699 1.00 40.66 211 PRO A N 1
ATOM 1651 C CA . PRO A 1 211 ? 6.483 -17.156 -2.080 1.00 40.66 211 PRO A CA 1
ATOM 1652 C C . PRO A 1 211 ? 6.348 -18.645 -2.415 1.00 40.66 211 PRO A C 1
ATOM 1654 O O . PRO A 1 211 ? 7.323 -19.398 -2.418 1.00 40.66 211 PRO A O 1
ATOM 1657 N N . ILE A 1 212 ? 5.130 -19.085 -2.716 1.00 33.44 212 ILE A N 1
ATOM 1658 C CA . ILE A 1 212 ? 4.899 -20.414 -3.274 1.00 33.44 212 ILE A CA 1
ATOM 1659 C C . ILE A 1 212 ? 5.468 -20.401 -4.695 1.00 33.44 212 ILE A C 1
ATOM 1661 O O . ILE A 1 212 ? 4.994 -19.677 -5.575 1.00 33.44 212 ILE A O 1
ATOM 1665 N N . GLN A 1 213 ? 6.513 -21.201 -4.928 1.00 36.41 213 GLN A N 1
ATOM 1666 C CA . GLN A 1 213 ? 6.917 -21.576 -6.280 1.00 36.41 213 GLN A CA 1
ATOM 1667 C C . GLN A 1 213 ? 5.670 -22.059 -7.018 1.00 36.41 213 GLN A C 1
ATOM 1669 O O . GLN A 1 213 ? 5.028 -23.003 -6.569 1.00 36.41 213 GLN A O 1
ATOM 1674 N N . GLN A 1 214 ? 5.314 -21.3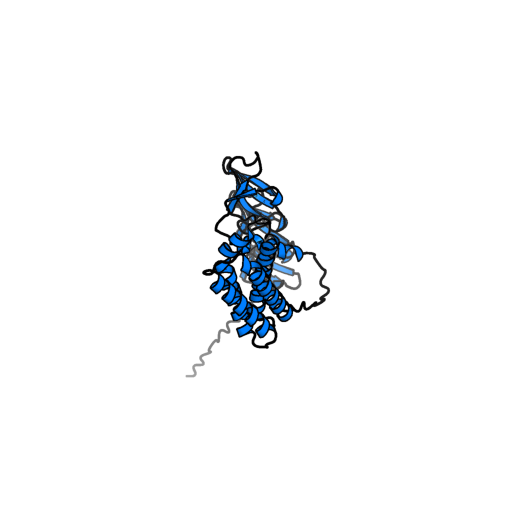81 -8.110 1.00 37.50 214 GLN A N 1
ATOM 1675 C CA . GLN A 1 214 ? 4.095 -21.619 -8.876 1.00 37.50 214 GLN A CA 1
ATOM 1676 C C . GLN A 1 214 ? 3.982 -23.084 -9.328 1.00 37.50 214 GLN A C 1
ATOM 1678 O O . GLN A 1 214 ? 4.385 -23.455 -10.428 1.00 37.50 214 GLN A O 1
ATOM 1683 N N . GLN A 1 215 ? 3.357 -23.909 -8.498 1.00 36.88 215 GLN A N 1
ATOM 1684 C CA . GLN A 1 215 ? 2.557 -25.031 -8.944 1.00 36.88 215 GLN A CA 1
ATOM 1685 C C . GLN A 1 215 ? 1.118 -24.532 -8.898 1.00 36.88 215 GLN A C 1
ATOM 1687 O O . GLN A 1 215 ? 0.546 -24.347 -7.828 1.00 36.88 215 GLN A O 1
ATOM 1692 N N . GLN A 1 216 ? 0.570 -24.227 -10.076 1.00 37.09 216 GLN A N 1
ATOM 1693 C CA . GLN A 1 216 ? -0.823 -23.834 -10.259 1.00 37.09 216 GLN A CA 1
ATOM 1694 C C . GLN A 1 216 ? -1.751 -24.937 -9.737 1.00 37.09 216 GLN A C 1
ATOM 1696 O O . GLN A 1 216 ? -2.155 -25.833 -10.474 1.00 37.09 216 GLN A O 1
ATOM 1701 N N . VAL A 1 217 ? -2.110 -24.864 -8.461 1.00 37.03 217 VAL A N 1
ATOM 1702 C CA . VAL A 1 217 ? -3.293 -25.530 -7.934 1.00 37.03 217 VAL A CA 1
ATOM 1703 C C . VAL A 1 217 ? -4.367 -24.456 -7.886 1.00 37.03 217 VAL A C 1
ATOM 1705 O O . VAL A 1 217 ? -4.461 -23.690 -6.933 1.00 37.03 217 VAL A O 1
ATOM 1708 N N . TYR A 1 218 ? -5.149 -24.357 -8.962 1.00 35.56 218 TYR A N 1
ATOM 1709 C CA . TYR A 1 218 ? -6.401 -23.605 -8.970 1.00 35.56 218 TYR A CA 1
ATOM 1710 C C . TYR A 1 218 ? -7.361 -24.256 -7.965 1.00 35.56 218 TYR A C 1
ATOM 1712 O O . TYR A 1 218 ? -8.182 -25.094 -8.328 1.00 35.56 218 TYR A O 1
ATOM 1720 N N . SER A 1 219 ? -7.247 -23.899 -6.688 1.00 41.62 219 SER A N 1
ATOM 1721 C CA . SER A 1 219 ? -8.340 -24.072 -5.739 1.00 41.62 219 SER A CA 1
ATOM 1722 C C . SER A 1 219 ? -9.296 -22.912 -6.003 1.00 41.62 219 SER A C 1
ATOM 1724 O O . SER A 1 219 ? -9.092 -21.784 -5.554 1.00 41.62 219 SER A O 1
ATOM 1726 N N . THR A 1 220 ? -10.301 -23.174 -6.827 1.00 45.19 220 THR A N 1
ATOM 1727 C CA . THR A 1 220 ? -11.480 -22.331 -6.984 1.00 45.19 220 THR A CA 1
ATOM 1728 C C . THR A 1 220 ? -12.223 -22.341 -5.655 1.00 45.19 220 THR A C 1
ATOM 1730 O O . THR A 1 220 ? -13.076 -23.192 -5.413 1.00 45.19 220 THR A O 1
ATOM 1733 N N . TYR A 1 221 ? -11.859 -21.431 -4.750 1.00 49.16 221 TYR A N 1
ATOM 1734 C CA . TYR A 1 221 ? -12.661 -21.183 -3.561 1.00 49.16 221 TYR A CA 1
ATOM 1735 C C . TYR A 1 221 ? -13.988 -20.588 -4.034 1.00 49.16 221 TYR A C 1
ATOM 1737 O O . TYR A 1 221 ? -14.085 -19.406 -4.357 1.00 49.16 221 TYR A O 1
ATOM 1745 N N . VAL A 1 222 ? -14.995 -21.448 -4.181 1.00 69.81 222 VAL A N 1
ATOM 1746 C CA . VAL A 1 222 ? -16.354 -21.036 -4.518 1.00 69.81 222 VAL A CA 1
ATOM 1747 C C . VAL A 1 222 ? -16.948 -20.461 -3.243 1.00 69.81 222 VAL A C 1
ATOM 1749 O O . VAL A 1 222 ? -17.280 -21.202 -2.319 1.00 69.81 222 VAL A O 1
ATOM 1752 N N . PHE A 1 223 ? -17.040 -19.136 -3.173 1.00 80.00 223 PHE A N 1
ATOM 1753 C CA . PHE A 1 223 ? -17.726 -18.466 -2.079 1.00 80.00 223 PHE A CA 1
ATOM 1754 C C . PHE A 1 223 ? -19.203 -18.886 -2.095 1.00 80.00 223 PHE A C 1
ATOM 1756 O O . PHE A 1 223 ? -19.945 -18.571 -3.028 1.00 80.00 223 PHE A O 1
ATOM 1763 N N . ASP A 1 224 ? -19.637 -19.629 -1.074 1.00 88.56 224 ASP A N 1
ATOM 1764 C CA . ASP A 1 224 ? -21.033 -20.052 -0.938 1.00 88.56 224 ASP A CA 1
ATOM 1765 C C . ASP A 1 224 ? -21.906 -18.878 -0.475 1.00 88.56 224 ASP A C 1
ATOM 1767 O O . ASP A 1 224 ? -22.326 -18.779 0.681 1.00 88.56 224 ASP A O 1
ATOM 1771 N N . PHE A 1 225 ? -22.203 -17.969 -1.406 1.00 90.94 225 PHE A N 1
ATOM 1772 C CA . PHE A 1 225 ? -23.020 -16.788 -1.133 1.00 90.94 225 PHE A CA 1
ATOM 1773 C C . PHE A 1 225 ? -24.430 -17.150 -0.653 1.00 90.94 225 PHE A C 1
ATOM 1775 O O . PHE A 1 225 ? -25.065 -16.360 0.048 1.00 90.94 225 PHE A O 1
ATOM 1782 N N . ARG A 1 226 ? -24.945 -18.333 -1.018 1.00 92.50 226 ARG A N 1
ATOM 1783 C CA . ARG A 1 226 ? -26.273 -18.793 -0.595 1.00 92.50 226 ARG A CA 1
ATOM 1784 C C . ARG A 1 226 ? -26.247 -19.223 0.861 1.00 92.50 226 ARG A C 1
ATOM 1786 O O . ARG A 1 226 ? -27.144 -18.832 1.605 1.00 92.50 226 ARG A O 1
ATOM 1793 N N . GLY A 1 227 ? -25.241 -20.002 1.254 1.00 90.94 227 GLY A N 1
ATOM 1794 C CA . GLY A 1 227 ? -24.987 -20.361 2.646 1.00 90.94 227 GLY A CA 1
ATOM 1795 C C . GLY A 1 227 ? -24.798 -19.119 3.513 1.00 90.94 227 GLY A C 1
ATOM 1796 O O . GLY A 1 227 ? -25.517 -18.951 4.499 1.00 90.94 227 GLY A O 1
ATOM 1797 N N . ALA A 1 228 ? -23.935 -18.196 3.076 1.00 91.88 228 ALA A N 1
ATOM 1798 C CA . ALA A 1 228 ? -23.692 -16.927 3.761 1.00 91.88 228 ALA A CA 1
ATOM 1799 C C . ALA A 1 228 ? -24.981 -16.101 3.922 1.00 91.88 228 ALA A C 1
ATOM 1801 O O . ALA A 1 228 ? -25.341 -15.732 5.037 1.00 91.88 228 ALA A O 1
ATOM 1802 N N . SER A 1 229 ? -25.746 -15.898 2.841 1.00 94.56 229 SER A N 1
ATOM 1803 C CA . SER A 1 229 ? -27.010 -15.141 2.879 1.00 94.56 229 SER A CA 1
ATOM 1804 C C . SER A 1 229 ? -28.020 -15.712 3.880 1.00 94.56 229 SER A C 1
ATOM 1806 O O . SER A 1 229 ? -28.723 -14.951 4.542 1.00 94.56 229 SER A O 1
ATOM 1808 N N . LYS A 1 230 ? -28.119 -17.047 3.983 1.00 94.31 230 LYS A N 1
ATOM 1809 C CA . LYS A 1 230 ? -29.014 -17.710 4.945 1.00 94.31 230 LYS A CA 1
ATOM 1810 C C . LYS A 1 230 ? -28.532 -17.513 6.376 1.00 94.31 230 LYS A C 1
ATOM 1812 O O . LYS A 1 230 ? -29.318 -17.081 7.211 1.00 94.31 230 LYS A O 1
ATOM 1817 N N . SER A 1 231 ? -27.245 -17.772 6.616 1.00 95.06 231 SER A N 1
ATOM 1818 C CA . SER A 1 231 ? -26.614 -17.614 7.929 1.00 95.06 231 SER A CA 1
ATOM 1819 C C . SER A 1 231 ? -26.811 -16.197 8.469 1.00 95.06 231 SER A C 1
ATOM 1821 O O . SER A 1 231 ? -27.376 -16.018 9.546 1.00 95.06 231 SER A O 1
ATOM 1823 N N . ILE A 1 232 ? -26.452 -15.185 7.673 1.00 96.94 232 ILE A N 1
ATOM 1824 C CA . ILE A 1 232 ? -26.584 -13.769 8.036 1.00 96.94 232 ILE A CA 1
ATOM 1825 C C . ILE A 1 232 ? -28.043 -13.427 8.353 1.00 96.94 232 ILE A C 1
ATOM 1827 O O . ILE A 1 232 ? -28.332 -12.801 9.373 1.00 96.94 232 ILE A O 1
ATOM 1831 N N . ALA A 1 233 ? -28.985 -13.854 7.506 1.00 97.25 233 ALA A N 1
ATOM 1832 C CA . ALA A 1 233 ? -30.400 -13.567 7.703 1.00 97.25 233 ALA A CA 1
ATOM 1833 C C . ALA A 1 233 ? -30.968 -14.199 8.985 1.00 97.25 233 ALA A C 1
ATOM 1835 O O . ALA A 1 233 ? -31.672 -13.520 9.733 1.00 97.25 233 ALA A O 1
ATOM 1836 N N . ASP A 1 234 ? -30.658 -15.469 9.253 1.00 96.25 234 ASP A N 1
ATOM 1837 C CA . ASP A 1 234 ? -31.129 -16.178 10.447 1.00 96.25 234 ASP A CA 1
ATOM 1838 C C . ASP A 1 234 ? -30.553 -15.559 11.725 1.00 96.25 234 ASP A C 1
ATOM 1840 O O . ASP A 1 234 ? -31.294 -15.280 12.672 1.00 96.25 234 ASP A O 1
ATOM 1844 N N . ARG A 1 235 ? -29.248 -15.268 11.727 1.00 97.19 235 ARG A N 1
ATOM 1845 C CA . ARG A 1 235 ? -28.558 -14.582 12.827 1.00 97.19 235 ARG A CA 1
ATOM 1846 C C . ARG A 1 235 ? -29.147 -13.199 13.089 1.00 97.19 235 ARG A C 1
ATOM 1848 O O . ARG A 1 235 ? -29.501 -12.899 14.225 1.00 97.19 235 ARG A O 1
ATOM 1855 N N . THR A 1 236 ? -29.392 -12.415 12.037 1.00 97.06 236 THR A N 1
ATOM 1856 C CA . THR A 1 236 ? -30.051 -11.101 12.151 1.00 97.06 236 THR A CA 1
ATOM 1857 C C . THR A 1 236 ? -31.442 -11.213 12.775 1.00 97.06 236 THR A C 1
ATOM 1859 O O . THR A 1 236 ? -31.783 -10.446 13.671 1.00 97.06 236 THR A O 1
ATOM 1862 N N . ILE A 1 237 ? -32.263 -12.177 12.341 1.00 96.62 237 ILE A N 1
ATOM 1863 C CA . ILE A 1 237 ? -33.608 -12.374 12.905 1.00 96.62 237 ILE A CA 1
ATOM 1864 C C . ILE A 1 237 ? -33.529 -12.758 14.385 1.00 96.62 237 ILE A C 1
ATOM 1866 O O . ILE A 1 237 ? -34.313 -12.246 15.186 1.00 96.62 237 ILE A O 1
ATOM 1870 N N . ASN A 1 238 ? -32.615 -13.659 14.747 1.00 95.12 238 ASN A N 1
ATOM 1871 C CA . ASN A 1 238 ? -32.452 -14.117 16.124 1.00 95.12 238 ASN A CA 1
ATOM 1872 C C . ASN A 1 238 ? -31.937 -13.004 17.037 1.00 95.12 238 ASN A C 1
ATOM 1874 O O . ASN A 1 238 ? -32.467 -12.842 18.133 1.00 95.12 238 ASN A O 1
ATOM 1878 N N . LEU A 1 239 ? -30.979 -12.206 16.562 1.00 94.81 239 LEU A N 1
ATOM 1879 C CA . LEU A 1 239 ? -30.472 -11.040 17.275 1.00 94.81 239 LEU A CA 1
ATOM 1880 C C . LEU A 1 239 ? -31.593 -10.032 17.543 1.00 94.81 239 LEU A C 1
ATOM 1882 O O . LEU A 1 239 ? -31.828 -9.668 18.690 1.00 94.81 239 LEU A O 1
ATOM 1886 N N . VAL A 1 240 ? -32.347 -9.634 16.512 1.00 95.00 240 VAL A N 1
ATOM 1887 C CA . VAL A 1 240 ? -33.428 -8.654 16.696 1.00 95.00 240 VAL A CA 1
ATOM 1888 C C . VAL A 1 240 ? -34.512 -9.183 17.639 1.00 95.00 240 VAL A C 1
ATOM 1890 O O . VAL A 1 240 ? -35.009 -8.428 18.466 1.00 95.00 240 VAL A O 1
ATOM 1893 N N . LYS A 1 241 ? -34.846 -10.480 17.578 1.00 94.50 241 LYS A N 1
ATOM 1894 C CA . LYS A 1 241 ? -35.762 -11.110 18.546 1.00 94.50 241 LYS A CA 1
ATOM 1895 C C . LYS A 1 241 ? -35.228 -11.070 19.975 1.00 94.50 241 LYS A C 1
ATOM 1897 O O . LYS A 1 241 ? -35.994 -10.840 20.901 1.00 94.50 241 LYS A O 1
ATOM 1902 N N . ALA A 1 242 ? -33.932 -11.307 20.162 1.00 92.81 242 ALA A N 1
ATOM 1903 C CA . ALA A 1 242 ? -33.307 -11.253 21.480 1.00 92.81 242 ALA A CA 1
ATOM 1904 C C . ALA A 1 242 ? -33.318 -9.831 22.065 1.00 92.81 242 ALA A C 1
ATOM 1906 O O . ALA A 1 242 ? -33.402 -9.675 23.282 1.00 92.81 242 ALA A O 1
ATOM 1907 N N . LEU A 1 243 ? -33.304 -8.812 21.201 1.00 91.06 243 LEU A N 1
ATOM 1908 C CA . LEU A 1 243 ? -33.401 -7.407 21.586 1.00 91.06 243 LEU A CA 1
ATOM 1909 C C . LEU A 1 243 ? -34.838 -6.948 21.895 1.00 91.06 243 LEU A C 1
ATOM 1911 O O . LEU A 1 243 ? -34.995 -5.927 22.558 1.00 91.06 243 LEU A O 1
ATOM 1915 N N . GLU A 1 244 ? -35.886 -7.672 21.470 1.00 92.69 244 GLU A N 1
ATOM 1916 C CA . GLU A 1 244 ? -37.302 -7.265 21.635 1.00 92.69 244 GLU A CA 1
ATOM 1917 C C . GLU A 1 244 ? -37.678 -6.816 23.059 1.00 92.69 244 GLU A C 1
ATOM 1919 O O . GLU A 1 244 ? -38.336 -5.783 23.181 1.00 92.69 244 GLU A O 1
ATOM 1924 N N . PRO A 1 245 ? -37.245 -7.489 24.146 1.00 91.69 245 PRO A N 1
ATOM 1925 C CA . PRO A 1 245 ? -37.566 -7.061 25.511 1.00 91.69 245 PRO A CA 1
ATOM 1926 C C . PRO A 1 245 ? -36.977 -5.701 25.912 1.00 91.69 245 PRO A C 1
ATOM 1928 O O . PRO A 1 245 ? -37.437 -5.101 26.883 1.00 91.69 245 PRO A O 1
ATOM 1931 N N . TYR A 1 246 ? -35.951 -5.237 25.197 1.00 89.00 246 TYR A N 1
ATOM 1932 C CA . TYR A 1 246 ? -35.203 -4.011 25.483 1.00 89.00 246 TYR A CA 1
ATOM 1933 C C . TYR A 1 246 ? -35.612 -2.849 24.564 1.00 89.00 246 TYR A C 1
ATOM 1935 O O . TYR A 1 246 ? -35.194 -1.708 24.768 1.00 89.00 246 TYR A O 1
ATOM 1943 N N . ILE A 1 247 ? -36.441 -3.121 23.554 1.00 89.62 247 ILE A N 1
ATOM 1944 C CA . ILE A 1 247 ? -36.858 -2.149 22.548 1.00 89.62 247 ILE A CA 1
ATOM 1945 C C . ILE A 1 247 ? -38.119 -1.403 23.009 1.00 89.62 247 ILE A C 1
ATOM 1947 O O . ILE A 1 247 ? -39.067 -1.991 23.525 1.00 89.62 247 ILE A O 1
ATOM 1951 N N . ASN A 1 248 ? -38.150 -0.083 22.806 1.00 86.75 248 ASN A N 1
ATOM 1952 C CA . ASN A 1 248 ? -39.352 0.723 23.032 1.00 86.75 248 ASN A CA 1
ATOM 1953 C C . ASN A 1 248 ? -40.281 0.702 21.795 1.00 86.75 248 ASN A C 1
ATOM 1955 O O . ASN A 1 248 ? -39.845 0.430 20.678 1.00 86.75 248 ASN A O 1
ATOM 1959 N N . ASN A 1 249 ? -41.556 1.067 21.967 1.00 83.12 249 ASN A N 1
ATOM 1960 C CA . ASN A 1 249 ? -42.552 1.029 20.881 1.00 83.12 249 ASN A CA 1
ATOM 1961 C C . ASN A 1 249 ? -42.185 1.878 19.644 1.00 83.12 249 ASN A C 1
ATOM 1963 O O . ASN A 1 249 ? -42.673 1.604 18.550 1.00 83.12 249 ASN A O 1
ATOM 1967 N N . ALA A 1 250 ? -41.377 2.936 19.795 1.00 77.19 250 ALA A N 1
ATOM 1968 C CA . ALA A 1 250 ? -40.968 3.775 18.665 1.00 77.19 250 ALA A CA 1
ATOM 1969 C C . ALA A 1 250 ? -39.951 3.049 17.768 1.00 77.19 250 ALA A C 1
ATOM 1971 O O . ALA A 1 250 ? -40.032 3.136 16.544 1.00 77.19 250 ALA A O 1
ATOM 1972 N N . ASN A 1 251 ? -39.059 2.275 18.383 1.00 85.62 251 ASN A N 1
ATOM 1973 C CA . ASN A 1 251 ? -37.973 1.572 17.707 1.00 85.62 251 ASN A CA 1
ATOM 1974 C C . ASN A 1 251 ? -38.377 0.150 17.272 1.00 85.62 251 ASN A C 1
ATOM 1976 O O . ASN A 1 251 ? -37.763 -0.430 16.377 1.00 85.62 251 ASN A O 1
ATOM 1980 N N . GLU A 1 252 ? -39.466 -0.393 17.827 1.00 91.25 252 GLU A N 1
ATOM 1981 C CA . GLU A 1 252 ? -40.051 -1.681 17.425 1.00 91.25 252 GLU A CA 1
ATOM 1982 C C . GLU A 1 252 ? -40.348 -1.728 15.918 1.00 91.25 252 GLU A C 1
ATOM 1984 O O . GLU A 1 252 ? -40.048 -2.717 15.249 1.00 91.25 252 GLU A O 1
ATOM 1989 N N . ALA A 1 253 ? -40.857 -0.630 15.349 1.00 91.94 253 ALA A N 1
ATOM 1990 C CA . ALA A 1 253 ? -41.157 -0.543 13.922 1.00 91.94 253 ALA A CA 1
ATOM 1991 C C . ALA A 1 253 ? -39.903 -0.671 13.034 1.00 91.94 253 ALA A C 1
ATOM 1993 O O . ALA A 1 253 ? -39.962 -1.265 11.951 1.00 91.94 253 ALA A O 1
ATOM 1994 N N . GLU A 1 254 ? -38.766 -0.127 13.473 1.00 92.62 254 GLU A N 1
ATOM 1995 C CA . GLU A 1 254 ? -37.494 -0.206 12.746 1.00 92.62 254 GLU A CA 1
ATOM 1996 C C . GLU A 1 254 ? -36.894 -1.612 12.840 1.00 92.62 254 GLU A C 1
ATOM 1998 O O . GLU A 1 254 ? -36.483 -2.188 11.829 1.00 92.62 254 GLU A O 1
ATOM 2003 N N . MET A 1 255 ? -36.977 -2.222 14.019 1.00 94.38 255 MET A N 1
ATOM 2004 C CA . MET A 1 255 ? -36.554 -3.600 14.279 1.00 94.38 255 MET A CA 1
ATOM 2005 C C . MET A 1 255 ? -37.389 -4.612 13.488 1.00 94.38 255 MET A C 1
ATOM 2007 O O . MET A 1 255 ? -36.866 -5.555 12.886 1.00 94.38 255 MET A O 1
ATOM 2011 N N . ASP A 1 256 ? -38.688 -4.363 13.360 1.00 94.12 256 ASP A N 1
ATOM 2012 C CA . ASP A 1 256 ? -39.571 -5.104 12.467 1.00 94.12 256 ASP A CA 1
ATOM 2013 C C . ASP A 1 256 ? -39.175 -4.978 10.996 1.00 94.12 256 ASP A C 1
ATOM 2015 O O . ASP A 1 256 ? -39.282 -5.949 10.239 1.00 94.12 256 ASP A O 1
ATOM 2019 N N . ASN A 1 257 ? -38.712 -3.806 10.561 1.00 95.31 257 ASN A N 1
ATOM 2020 C CA . ASN A 1 257 ? -38.231 -3.616 9.195 1.00 95.31 257 ASN A CA 1
ATOM 2021 C C . ASN A 1 257 ? -36.932 -4.389 8.939 1.00 95.31 257 ASN A C 1
ATOM 2023 O O . ASN A 1 257 ? -36.823 -5.023 7.884 1.00 95.31 257 ASN A O 1
ATOM 2027 N N . ILE A 1 258 ? -36.005 -4.412 9.903 1.00 96.62 258 ILE A N 1
ATOM 2028 C CA . ILE A 1 258 ? -34.785 -5.232 9.845 1.00 96.62 258 ILE A CA 1
ATOM 2029 C C . ILE A 1 258 ? -35.161 -6.717 9.747 1.00 96.62 258 ILE A C 1
ATOM 2031 O O . ILE A 1 258 ? -34.776 -7.375 8.779 1.00 96.62 258 ILE A O 1
ATOM 2035 N N . LYS A 1 259 ? -36.018 -7.231 10.646 1.00 97.00 259 LYS A N 1
ATOM 2036 C CA . LYS A 1 259 ? -36.520 -8.623 10.592 1.00 97.00 259 LYS A CA 1
ATOM 2037 C C . LYS A 1 259 ? -37.168 -8.952 9.247 1.00 97.00 259 LYS A C 1
ATOM 2039 O O . LYS A 1 259 ? -36.873 -9.986 8.649 1.00 97.00 259 LYS A O 1
ATOM 2044 N N . LYS A 1 260 ? -38.034 -8.070 8.729 1.00 96.69 260 LYS A N 1
ATOM 2045 C CA . LYS A 1 260 ? -38.695 -8.250 7.422 1.00 96.69 260 LYS A CA 1
ATOM 2046 C C . LYS A 1 260 ? -37.683 -8.316 6.280 1.00 96.69 260 LYS A C 1
ATOM 2048 O O . LYS A 1 260 ? -37.889 -9.081 5.335 1.00 96.69 260 LYS A O 1
ATOM 2053 N N . LYS A 1 261 ? -36.615 -7.516 6.319 1.00 97.81 261 LYS A N 1
ATOM 2054 C CA . LYS A 1 261 ? -35.575 -7.513 5.282 1.00 97.81 261 LYS A CA 1
ATOM 2055 C C . LYS A 1 261 ? -34.651 -8.719 5.385 1.00 97.81 261 LYS A C 1
ATOM 2057 O O . LYS A 1 261 ? -34.417 -9.341 4.353 1.00 97.81 261 LYS A O 1
ATOM 2062 N N . ALA A 1 262 ? -34.261 -9.127 6.587 1.00 97.00 262 ALA A N 1
ATOM 2063 C CA . ALA A 1 262 ? -33.541 -10.375 6.817 1.00 97.00 262 ALA A CA 1
ATOM 2064 C C . ALA A 1 262 ? -34.355 -11.591 6.335 1.00 97.00 262 ALA A C 1
ATOM 2066 O O . ALA A 1 262 ? -33.864 -12.394 5.547 1.00 97.00 262 ALA A O 1
ATOM 2067 N N . ALA A 1 263 ? -35.653 -11.669 6.651 1.00 95.75 263 ALA A N 1
ATOM 2068 C CA . ALA A 1 263 ? -36.525 -12.735 6.146 1.00 95.75 263 ALA A CA 1
ATOM 2069 C C . ALA A 1 263 ? -36.629 -12.745 4.607 1.00 95.75 263 ALA A C 1
ATOM 2071 O O . ALA A 1 263 ? -36.691 -13.805 3.978 1.00 95.75 263 ALA A O 1
ATOM 2072 N N . ARG A 1 264 ? -36.617 -11.566 3.968 1.00 95.00 264 ARG A N 1
ATOM 2073 C CA . ARG A 1 264 ? -36.548 -11.467 2.501 1.00 95.00 264 ARG A CA 1
ATOM 2074 C C . ARG A 1 264 ? -35.197 -11.926 1.959 1.00 95.00 264 ARG A C 1
ATOM 2076 O O . ARG A 1 264 ? -35.196 -12.583 0.921 1.00 95.00 264 ARG A O 1
ATOM 2083 N N . LEU A 1 265 ? -34.087 -11.607 2.626 1.00 97.00 265 LEU A N 1
ATOM 2084 C CA . LEU A 1 265 ? -32.749 -12.072 2.252 1.00 97.00 265 LEU A CA 1
ATOM 2085 C C . LEU A 1 265 ? -32.689 -13.605 2.295 1.00 97.00 265 LEU A C 1
ATOM 2087 O O . LEU A 1 265 ? -32.328 -14.230 1.298 1.00 97.00 265 LEU A O 1
ATOM 2091 N N . LEU A 1 266 ? -33.186 -14.204 3.383 1.00 95.56 266 LEU A N 1
ATOM 2092 C CA . LEU A 1 266 ? -33.311 -15.653 3.551 1.00 95.56 266 LEU A CA 1
ATOM 2093 C C . LEU A 1 266 ? -34.111 -16.301 2.409 1.00 95.56 266 LEU A C 1
ATOM 2095 O O . LEU A 1 266 ? -33.678 -17.285 1.807 1.00 95.56 266 LEU A O 1
ATOM 2099 N N . ALA A 1 267 ? -35.266 -15.724 2.060 1.00 93.94 267 ALA A N 1
ATOM 2100 C CA . ALA A 1 267 ? -36.091 -16.216 0.957 1.00 93.94 267 ALA A CA 1
ATOM 2101 C C . ALA A 1 267 ? -35.382 -16.089 -0.405 1.00 93.94 267 ALA A C 1
ATOM 2103 O O . ALA A 1 267 ? -35.486 -16.983 -1.249 1.00 93.94 267 ALA A O 1
ATOM 2104 N N . ARG A 1 268 ? -34.644 -14.993 -0.627 1.00 94.62 268 ARG A N 1
ATOM 2105 C CA . ARG A 1 268 ? -33.923 -14.719 -1.880 1.00 94.62 268 ARG A CA 1
ATOM 2106 C C . ARG A 1 268 ? -32.680 -15.579 -2.058 1.00 94.62 268 ARG A C 1
ATOM 2108 O O . ARG A 1 268 ? -32.364 -15.884 -3.206 1.00 94.62 268 ARG A O 1
ATOM 2115 N N . ALA A 1 269 ? -32.048 -16.040 -0.979 1.00 93.31 269 ALA A N 1
ATOM 2116 C CA . ALA A 1 269 ? -30.882 -16.926 -1.028 1.00 93.31 269 ALA A CA 1
ATOM 2117 C C . ALA A 1 269 ? -31.151 -18.242 -1.790 1.00 93.31 269 ALA A C 1
ATOM 2119 O O . ALA A 1 269 ? -30.238 -18.851 -2.348 1.00 93.31 269 ALA A O 1
ATOM 2120 N N . ASN A 1 270 ? -32.416 -18.672 -1.864 1.00 91.25 270 ASN A N 1
ATOM 2121 C CA . ASN A 1 270 ? -32.844 -19.847 -2.634 1.00 91.25 270 ASN A CA 1
ATOM 2122 C C . ASN A 1 270 ? -33.260 -19.528 -4.083 1.00 91.25 270 ASN A C 1
ATOM 2124 O O . ASN A 1 270 ? -33.587 -20.435 -4.842 1.00 91.25 270 ASN A O 1
ATOM 2128 N N . THR A 1 271 ? -33.277 -18.256 -4.483 1.00 90.06 271 THR A N 1
ATOM 2129 C CA . THR A 1 271 ? -33.649 -17.833 -5.843 1.00 90.06 271 THR A CA 1
ATOM 2130 C C . THR A 1 271 ? -32.412 -17.664 -6.726 1.00 90.06 271 THR A C 1
ATOM 2132 O O . THR A 1 271 ? -31.304 -17.539 -6.217 1.00 90.06 271 THR A O 1
ATOM 2135 N N . ASN A 1 272 ? -32.583 -17.653 -8.050 1.00 88.56 272 ASN A N 1
ATOM 2136 C CA . ASN A 1 272 ? -31.506 -17.337 -9.007 1.00 88.56 272 ASN A CA 1
ATOM 2137 C C . ASN A 1 272 ? -31.475 -15.845 -9.388 1.00 88.56 272 ASN A C 1
ATOM 2139 O O . ASN A 1 272 ? -30.794 -15.452 -10.329 1.00 88.56 272 ASN A O 1
ATOM 2143 N N . ASP A 1 273 ? -32.254 -15.013 -8.696 1.00 92.06 273 ASP A N 1
ATOM 2144 C CA . ASP A 1 273 ? -32.363 -13.584 -8.978 1.00 92.06 273 ASP A CA 1
ATOM 2145 C C . ASP A 1 273 ? -31.304 -12.820 -8.177 1.00 92.06 273 ASP A C 1
ATOM 2147 O O . ASP A 1 273 ? -31.577 -12.291 -7.095 1.00 92.06 273 ASP A O 1
ATOM 2151 N N . MET A 1 274 ? -30.077 -12.823 -8.707 1.00 90.50 274 MET A N 1
ATOM 2152 C CA . MET A 1 274 ? -28.906 -12.228 -8.055 1.00 90.50 274 MET A CA 1
ATOM 2153 C C . MET A 1 274 ? -29.090 -10.734 -7.810 1.00 90.50 274 MET A C 1
ATOM 2155 O O . MET A 1 274 ? -28.783 -10.260 -6.726 1.00 90.50 274 MET A O 1
ATOM 2159 N N . ILE A 1 275 ? -29.702 -10.007 -8.750 1.00 89.75 275 ILE A N 1
ATOM 2160 C CA . ILE A 1 275 ? -29.976 -8.571 -8.599 1.00 89.75 275 ILE A CA 1
ATOM 2161 C C . ILE A 1 275 ? -30.855 -8.327 -7.370 1.00 89.75 275 ILE A C 1
ATOM 2163 O O . ILE A 1 275 ? -30.525 -7.503 -6.519 1.00 89.75 275 ILE A O 1
ATOM 2167 N N . LYS A 1 276 ? -31.962 -9.070 -7.229 1.00 91.50 276 LYS A N 1
ATOM 2168 C CA . LYS A 1 276 ? -32.836 -8.916 -6.057 1.00 91.50 276 LYS A CA 1
ATOM 2169 C C . LYS A 1 276 ? -32.169 -9.365 -4.765 1.00 91.50 276 LYS A C 1
ATOM 2171 O O . LYS A 1 276 ? -32.511 -8.814 -3.718 1.00 91.50 276 LYS A O 1
ATOM 2176 N N . LEU A 1 277 ? -31.271 -10.349 -4.814 1.00 92.38 277 LEU A N 1
ATOM 2177 C CA . LEU A 1 277 ? -30.478 -10.749 -3.656 1.00 92.38 277 LEU A CA 1
ATOM 2178 C C . LEU A 1 277 ? -29.565 -9.597 -3.214 1.00 92.38 277 LEU A C 1
ATOM 2180 O O . LEU A 1 277 ? -29.685 -9.159 -2.072 1.00 92.38 277 LEU A O 1
ATOM 2184 N N . THR A 1 278 ? -28.775 -9.034 -4.133 1.00 93.75 278 THR A N 1
ATOM 2185 C CA . THR A 1 278 ? -27.875 -7.896 -3.884 1.00 93.75 278 THR A CA 1
ATOM 2186 C C . THR A 1 278 ? -28.626 -6.693 -3.328 1.00 93.75 278 THR A C 1
ATOM 2188 O O . THR A 1 278 ? -28.283 -6.197 -2.261 1.00 93.75 278 THR A O 1
ATOM 2191 N N . THR A 1 279 ? -29.712 -6.259 -3.979 1.00 91.81 279 THR A N 1
ATOM 2192 C CA . THR A 1 279 ? -30.496 -5.105 -3.503 1.00 91.81 279 THR A CA 1
ATOM 2193 C C . THR A 1 279 ? -31.124 -5.361 -2.130 1.00 91.81 279 THR A C 1
ATOM 2195 O O . THR A 1 279 ? -31.277 -4.437 -1.329 1.00 91.81 279 THR A O 1
ATOM 2198 N N . THR A 1 280 ? -31.505 -6.609 -1.829 1.00 95.25 280 THR A N 1
ATOM 2199 C CA . THR A 1 280 ? -32.050 -6.959 -0.508 1.00 95.25 280 THR A CA 1
ATOM 2200 C C . THR A 1 280 ? -30.966 -6.931 0.566 1.00 95.25 280 THR A C 1
ATOM 2202 O O . THR A 1 280 ? -31.236 -6.396 1.637 1.00 95.25 280 THR A O 1
ATOM 2205 N N . ALA A 1 281 ? -29.768 -7.449 0.272 1.00 96.19 281 ALA A N 1
ATOM 2206 C CA . ALA A 1 281 ? -28.612 -7.396 1.165 1.00 96.19 281 ALA A CA 1
ATOM 2207 C C . ALA A 1 281 ? -28.202 -5.943 1.460 1.00 96.19 281 ALA A C 1
ATOM 2209 O O . ALA A 1 281 ? -28.127 -5.565 2.621 1.00 96.19 281 ALA A O 1
ATOM 2210 N N . GLN A 1 282 ? -28.089 -5.101 0.428 1.00 94.69 282 GLN A N 1
ATOM 2211 C CA . GLN A 1 282 ? -27.804 -3.666 0.574 1.00 94.69 282 GLN A CA 1
ATOM 2212 C C . GLN A 1 282 ? -28.855 -2.944 1.422 1.00 94.69 282 GLN A C 1
ATOM 2214 O O . GLN A 1 282 ? -28.515 -2.205 2.332 1.00 94.69 282 GLN A O 1
ATOM 2219 N N . THR A 1 283 ? -30.150 -3.208 1.191 1.00 95.75 283 THR A N 1
ATOM 2220 C CA . THR A 1 2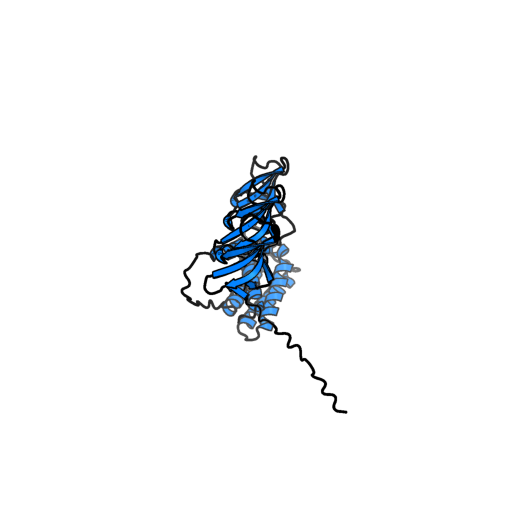83 ? -31.191 -2.577 2.023 1.00 95.75 283 THR A CA 1
ATOM 2221 C C . THR A 1 283 ? -31.116 -3.036 3.483 1.00 95.75 283 THR A C 1
ATOM 2223 O O . THR A 1 283 ? -31.546 -2.307 4.372 1.00 95.75 283 THR A O 1
ATOM 2226 N N . LEU A 1 284 ? -30.682 -4.275 3.737 1.00 97.38 284 LEU A N 1
ATOM 2227 C CA . LEU A 1 284 ? -30.513 -4.771 5.099 1.00 97.38 284 LEU A CA 1
ATOM 2228 C C . LEU A 1 284 ? -29.330 -4.072 5.781 1.00 97.38 284 LEU A C 1
ATOM 2230 O O . LEU A 1 284 ? -29.494 -3.628 6.912 1.00 97.38 284 LEU A O 1
ATOM 2234 N N . ASP A 1 285 ? -28.210 -3.914 5.075 1.00 97.44 285 ASP A N 1
ATOM 2235 C CA . ASP A 1 285 ? -27.029 -3.181 5.551 1.00 97.44 285 ASP A CA 1
ATOM 2236 C C . ASP A 1 285 ? -27.378 -1.722 5.875 1.00 97.44 285 ASP A C 1
ATOM 2238 O O . ASP A 1 285 ? -27.173 -1.277 7.000 1.00 97.44 285 ASP A O 1
ATOM 2242 N N . ASP A 1 286 ? -28.068 -1.023 4.965 1.00 95.00 286 ASP A N 1
ATOM 2243 C CA . ASP A 1 286 ? -28.540 0.353 5.180 1.00 95.00 286 ASP A CA 1
ATOM 2244 C C . ASP A 1 286 ? -29.400 0.498 6.447 1.00 95.00 286 ASP A C 1
ATOM 2246 O O . ASP A 1 286 ? -29.360 1.526 7.131 1.00 95.00 286 ASP A O 1
ATOM 2250 N N . LEU A 1 287 ? -30.236 -0.504 6.744 1.00 94.94 287 LEU A N 1
ATOM 2251 C CA . LEU A 1 287 ? -31.071 -0.496 7.942 1.00 94.94 287 LEU A CA 1
ATOM 2252 C C . LEU A 1 287 ? -30.249 -0.751 9.205 1.00 94.94 287 LEU A C 1
ATOM 2254 O O . LEU A 1 287 ? -30.492 -0.067 10.196 1.00 94.94 287 LEU A O 1
ATOM 2258 N N . LEU A 1 288 ? -29.304 -1.694 9.174 1.00 94.75 288 LEU A N 1
ATOM 2259 C CA . LEU A 1 288 ? -28.417 -1.972 10.306 1.00 94.75 288 LEU A CA 1
ATOM 2260 C C . LEU A 1 288 ? -27.550 -0.751 10.625 1.00 94.75 288 LEU A C 1
ATOM 2262 O O . LEU A 1 288 ? -27.561 -0.298 11.762 1.00 94.75 288 LEU A O 1
ATOM 2266 N N . VAL A 1 289 ? -26.920 -0.143 9.616 1.00 93.19 289 VAL A N 1
ATOM 2267 C CA . VAL A 1 289 ? -26.089 1.065 9.765 1.00 93.19 289 VAL A CA 1
ATOM 2268 C C . VAL A 1 289 ? -26.903 2.246 10.296 1.00 93.19 289 VAL A C 1
ATOM 2270 O O . VAL A 1 289 ? -26.477 2.941 11.214 1.00 93.19 289 VAL A O 1
ATOM 2273 N N . ARG A 1 290 ? -28.116 2.480 9.777 1.00 92.12 290 ARG A N 1
ATOM 2274 C CA . ARG A 1 290 ? -28.973 3.574 10.274 1.00 92.12 290 ARG A CA 1
ATOM 2275 C C . ARG A 1 290 ? -29.350 3.406 11.747 1.00 92.12 290 ARG A C 1
ATOM 2277 O O . ARG A 1 290 ? -29.522 4.403 12.441 1.00 92.12 290 ARG A O 1
ATOM 2284 N N . ASN A 1 291 ? -29.516 2.163 12.190 1.00 91.75 291 ASN A N 1
ATOM 2285 C CA . ASN A 1 291 ? -29.920 1.826 13.551 1.00 91.75 291 ASN A CA 1
ATOM 2286 C C . ASN A 1 291 ? -28.728 1.516 14.466 1.00 91.75 291 ASN A C 1
ATOM 2288 O O . ASN A 1 291 ? -28.939 1.213 15.635 1.00 91.75 291 ASN A O 1
ATOM 2292 N N . GLU A 1 292 ? -27.497 1.594 13.960 1.00 91.31 292 GLU A N 1
ATOM 2293 C CA . GLU A 1 292 ? -26.286 1.123 14.632 1.00 91.31 292 GLU A CA 1
ATOM 2294 C C . GLU A 1 292 ? -26.103 1.769 16.007 1.00 91.31 292 GLU A C 1
ATOM 2296 O O . GLU A 1 292 ? -25.981 1.062 17.000 1.00 91.31 292 GLU A O 1
ATOM 2301 N N . ALA A 1 293 ? -26.183 3.101 16.088 1.00 87.38 293 ALA A N 1
ATOM 2302 C CA . ALA A 1 293 ? -26.021 3.827 17.349 1.00 87.38 293 ALA A CA 1
ATOM 2303 C C . ALA A 1 293 ? -27.033 3.384 18.420 1.00 87.38 293 ALA A C 1
ATOM 2305 O O . ALA A 1 293 ? -26.665 3.185 19.573 1.00 87.38 293 ALA A O 1
ATOM 2306 N N . TYR A 1 294 ? -28.293 3.183 18.026 1.00 87.75 294 TYR A N 1
ATOM 2307 C CA . TYR A 1 294 ? -29.339 2.713 18.931 1.00 87.75 294 TYR A CA 1
ATOM 2308 C C . TYR A 1 294 ? -29.136 1.247 19.331 1.00 87.75 294 TYR A C 1
ATOM 2310 O O . TYR A 1 294 ? -29.285 0.891 20.497 1.00 87.75 294 TYR A O 1
ATOM 2318 N N . LEU A 1 295 ? -28.783 0.389 18.372 1.00 86.12 295 LEU A N 1
ATOM 2319 C CA . LEU A 1 295 ? -28.498 -1.017 18.637 1.00 86.12 295 LEU A CA 1
ATOM 2320 C C . LEU A 1 295 ? -27.310 -1.171 19.588 1.00 86.12 295 LEU A C 1
ATOM 2322 O O . LEU A 1 295 ? -27.385 -2.012 20.476 1.00 86.12 295 LEU A O 1
ATOM 2326 N N . PHE A 1 296 ? -26.270 -0.341 19.447 1.00 86.88 296 PHE A N 1
ATOM 2327 C CA . PHE A 1 296 ? -25.132 -0.304 20.362 1.00 86.88 296 PHE A CA 1
ATOM 2328 C C . PHE A 1 296 ? -25.506 0.206 21.753 1.00 86.88 296 PHE A C 1
ATOM 2330 O O . PHE A 1 296 ? -25.129 -0.427 22.731 1.00 86.88 296 PHE A O 1
ATOM 2337 N N . GLU A 1 297 ? -26.312 1.267 21.852 1.00 86.50 297 GLU A N 1
ATOM 2338 C CA . GLU A 1 297 ? -26.824 1.763 23.138 1.00 86.50 297 GLU A CA 1
ATOM 2339 C C . GLU A 1 297 ? -27.624 0.682 23.886 1.00 86.50 297 GLU A C 1
ATOM 2341 O O . GLU A 1 297 ? -27.500 0.536 25.101 1.00 86.50 297 GLU A O 1
ATOM 2346 N N . LEU A 1 298 ? -28.411 -0.128 23.166 1.00 82.00 298 LEU A N 1
ATOM 2347 C CA . LEU A 1 298 ? -29.128 -1.253 23.769 1.00 82.00 298 LEU A CA 1
ATOM 2348 C C . LEU A 1 298 ? -28.185 -2.324 24.321 1.00 82.00 298 LEU A C 1
ATOM 2350 O O . LEU A 1 298 ? -28.486 -2.896 25.365 1.00 82.00 298 LEU A O 1
ATOM 2354 N N . VAL A 1 299 ? -27.079 -2.618 23.631 1.00 82.00 299 VAL A N 1
ATOM 2355 C CA . VAL A 1 299 ? -26.160 -3.716 23.983 1.00 82.00 299 VAL A CA 1
ATOM 2356 C C . VAL A 1 299 ? -24.982 -3.295 24.865 1.00 82.00 299 VAL A C 1
ATOM 2358 O O . VAL A 1 299 ? -24.234 -4.162 25.295 1.00 82.00 299 VAL A O 1
ATOM 2361 N N . GLU A 1 300 ? -24.840 -2.007 25.195 1.00 74.62 300 GLU A N 1
ATOM 2362 C CA . GLU A 1 300 ? -23.759 -1.458 26.040 1.00 74.62 300 GLU A CA 1
ATOM 2363 C C . GLU A 1 300 ? -23.869 -1.862 27.529 1.00 74.62 300 GLU A C 1
ATOM 2365 O O . GLU A 1 300 ? -23.023 -1.523 28.351 1.00 74.62 300 GLU A O 1
ATOM 2370 N N . THR A 1 301 ? -24.910 -2.604 27.914 1.00 71.12 301 THR A N 1
ATOM 2371 C CA . THR A 1 301 ? -25.023 -3.153 29.273 1.00 71.12 301 THR A CA 1
ATOM 2372 C C . THR A 1 301 ? -24.305 -4.502 29.372 1.00 71.12 301 THR A C 1
ATOM 2374 O O . THR A 1 301 ? -24.478 -5.338 28.493 1.00 71.12 301 THR A O 1
ATOM 2377 N N . ASP A 1 302 ? -23.587 -4.765 30.476 1.00 59.66 302 ASP A N 1
ATOM 2378 C CA . ASP A 1 302 ? -22.792 -5.995 30.725 1.00 59.66 302 ASP A CA 1
ATOM 2379 C C . ASP A 1 302 ? -23.534 -7.332 30.455 1.00 59.66 302 ASP A C 1
ATOM 2381 O O . ASP A 1 302 ? -22.926 -8.396 30.352 1.00 59.66 302 ASP A O 1
ATOM 2385 N N . ALA A 1 303 ? -24.867 -7.316 30.366 1.00 61.53 303 ALA A N 1
ATOM 2386 C CA . ALA A 1 303 ? -25.685 -8.482 30.038 1.00 61.53 303 ALA A CA 1
ATOM 2387 C C . ALA A 1 303 ? -25.793 -8.777 28.525 1.00 61.53 303 ALA A C 1
ATOM 2389 O O . ALA A 1 303 ? -26.380 -9.800 28.160 1.00 61.53 303 ALA A O 1
ATOM 2390 N N . LEU A 1 304 ? -25.274 -7.905 27.650 1.00 78.06 304 LEU A N 1
ATOM 2391 C CA . LEU A 1 304 ? -25.555 -7.897 26.209 1.00 78.06 304 LEU A CA 1
ATOM 2392 C C . LEU A 1 304 ? -24.310 -7.824 25.304 1.00 78.06 304 LEU A C 1
ATOM 2394 O O . LEU A 1 304 ? -24.466 -7.815 24.083 1.00 78.06 304 LEU A O 1
ATOM 2398 N N . ASP A 1 305 ? -23.093 -7.922 25.850 1.00 81.31 305 ASP A N 1
ATOM 2399 C CA . ASP A 1 305 ? -21.834 -7.966 25.078 1.00 81.31 305 ASP A CA 1
ATOM 2400 C C . ASP A 1 305 ? -21.857 -9.001 23.940 1.00 81.31 305 ASP A C 1
ATOM 2402 O O . ASP A 1 305 ? -21.404 -8.750 22.822 1.00 81.31 305 ASP A O 1
ATOM 2406 N N . GLY A 1 306 ? -22.442 -10.176 24.199 1.00 84.81 306 GLY A N 1
ATOM 2407 C CA . GLY A 1 306 ? -22.586 -11.226 23.189 1.00 84.81 306 GLY A CA 1
ATOM 2408 C C . GLY A 1 306 ? -23.451 -10.799 21.997 1.00 84.81 306 GLY A C 1
ATOM 2409 O O . GLY A 1 306 ? -23.186 -11.211 20.871 1.00 84.81 306 GLY A O 1
ATOM 2410 N N . MET A 1 307 ? -24.452 -9.943 22.221 1.00 89.94 307 MET A N 1
ATOM 2411 C CA . MET A 1 307 ? -25.300 -9.391 21.161 1.00 89.94 307 MET A CA 1
ATOM 2412 C C . MET A 1 307 ? -24.582 -8.292 20.372 1.00 89.94 307 MET A C 1
ATOM 2414 O O . MET A 1 307 ? -24.779 -8.198 19.163 1.00 89.94 307 MET A O 1
ATOM 2418 N N . ALA A 1 308 ? -23.713 -7.511 21.022 1.00 87.44 308 ALA A N 1
ATOM 2419 C CA . ALA A 1 308 ? -22.866 -6.524 20.353 1.00 87.44 308 ALA A CA 1
ATOM 2420 C C . ALA A 1 308 ? -21.883 -7.195 19.380 1.00 87.44 308 ALA A C 1
ATOM 2422 O O . ALA A 1 308 ? -21.796 -6.814 18.213 1.00 87.44 308 ALA A O 1
ATOM 2423 N N . ILE A 1 309 ? -21.194 -8.246 19.839 1.00 87.69 309 ILE A N 1
ATOM 2424 C CA . ILE A 1 309 ? -20.280 -9.039 19.003 1.00 87.69 309 ILE A CA 1
ATOM 2425 C C . ILE A 1 309 ? -21.037 -9.663 17.827 1.00 87.69 309 ILE A C 1
ATOM 2427 O O . ILE A 1 309 ? -20.562 -9.634 16.690 1.00 87.69 309 ILE A O 1
ATOM 2431 N N . GLU A 1 310 ? -22.232 -10.196 18.083 1.00 92.75 310 GLU A N 1
ATOM 2432 C CA . GLU A 1 310 ? -23.074 -10.791 17.047 1.00 92.75 310 GLU A CA 1
ATOM 2433 C C . GLU A 1 310 ? -23.495 -9.755 15.993 1.00 92.75 310 GLU A C 1
ATOM 2435 O O . GLU A 1 310 ? -23.405 -10.034 14.798 1.00 92.75 310 GLU A O 1
ATOM 2440 N N . LEU A 1 311 ? -23.882 -8.544 16.408 1.00 93.12 311 LEU A N 1
ATOM 2441 C CA . LEU A 1 311 ? -24.236 -7.446 15.505 1.00 93.12 311 LEU A CA 1
ATOM 2442 C C . LEU A 1 311 ? -23.067 -7.031 14.602 1.00 93.12 311 LEU A C 1
ATOM 2444 O O . LEU A 1 311 ? -23.256 -6.855 13.394 1.00 93.12 311 LEU A O 1
ATOM 2448 N N . ILE A 1 312 ? -21.868 -6.895 15.175 1.00 91.62 312 ILE A N 1
ATOM 2449 C CA . ILE A 1 312 ? -20.647 -6.563 14.427 1.00 91.62 312 ILE A CA 1
ATOM 2450 C C . ILE A 1 312 ? -20.358 -7.664 13.408 1.00 91.62 312 ILE A C 1
ATOM 2452 O O . ILE A 1 312 ? -20.204 -7.379 12.222 1.00 91.62 312 ILE A O 1
ATOM 2456 N N . THR A 1 313 ? -20.384 -8.924 13.849 1.00 90.25 313 THR A N 1
ATOM 2457 C CA . THR A 1 313 ? -20.106 -10.077 12.981 1.00 90.25 313 THR A CA 1
ATOM 2458 C C . THR A 1 313 ? -21.092 -10.150 11.811 1.00 90.25 313 THR A C 1
ATOM 2460 O O . THR A 1 313 ? -20.685 -10.324 10.665 1.00 90.25 313 THR A O 1
ATOM 2463 N N . ILE A 1 314 ? -22.392 -9.963 12.075 1.00 94.75 314 ILE A N 1
ATOM 2464 C CA . ILE A 1 314 ? -23.431 -9.892 11.036 1.00 94.75 314 ILE A CA 1
ATOM 2465 C C . ILE A 1 314 ? -23.125 -8.774 10.034 1.00 94.75 314 ILE A C 1
ATOM 2467 O O . ILE A 1 314 ? -23.255 -8.986 8.829 1.00 94.75 314 ILE A O 1
ATOM 2471 N N . SER A 1 315 ? -22.730 -7.595 10.518 1.00 94.44 315 SER A N 1
ATOM 2472 C CA . SER A 1 315 ? -22.469 -6.424 9.674 1.00 94.44 315 SER A CA 1
ATOM 2473 C C . SER A 1 315 ? -21.247 -6.625 8.773 1.00 94.44 315 SER A C 1
ATOM 2475 O O . SER A 1 315 ? -21.281 -6.270 7.595 1.00 94.44 315 SER A O 1
ATOM 2477 N N . GLU A 1 316 ? -20.180 -7.240 9.286 1.00 91.38 316 GLU A N 1
ATOM 2478 C CA . GLU A 1 316 ? -18.983 -7.564 8.500 1.00 91.38 316 GLU A CA 1
ATOM 2479 C C . GLU A 1 316 ? -19.263 -8.636 7.438 1.00 91.38 316 GLU A C 1
ATOM 2481 O O . GLU A 1 316 ? -18.928 -8.456 6.264 1.00 91.38 316 GLU A O 1
ATOM 2486 N N . GLU A 1 317 ? -19.943 -9.724 7.815 1.00 92.88 317 GLU A N 1
ATOM 2487 C CA . GLU A 1 317 ? -20.320 -10.792 6.882 1.00 92.88 317 GLU A CA 1
ATOM 2488 C C . GLU A 1 317 ? -21.276 -10.292 5.789 1.00 92.88 317 GLU A C 1
ATOM 2490 O O . GLU A 1 317 ? -21.171 -10.699 4.627 1.00 92.88 317 GLU A O 1
ATOM 2495 N N . LEU A 1 318 ? -22.197 -9.386 6.134 1.00 95.50 318 LEU A N 1
ATOM 2496 C CA . LEU A 1 318 ? -23.129 -8.787 5.182 1.00 95.50 318 LEU A CA 1
ATOM 2497 C C . LEU A 1 318 ? -22.414 -7.904 4.156 1.00 95.50 318 LEU A C 1
ATOM 2499 O O . LEU A 1 318 ? -22.733 -7.995 2.969 1.00 95.50 318 LEU A O 1
ATOM 2503 N N . LYS A 1 319 ? -21.418 -7.114 4.572 1.00 93.62 319 LYS A N 1
ATOM 2504 C CA . LYS A 1 319 ? -20.585 -6.324 3.651 1.00 93.62 319 LYS A CA 1
ATOM 2505 C C . LYS A 1 319 ? -19.784 -7.216 2.708 1.00 93.62 319 LYS A C 1
ATOM 2507 O O . LYS A 1 319 ? -19.860 -7.027 1.496 1.00 93.62 319 LYS A O 1
ATOM 2512 N N . ALA A 1 320 ? -19.132 -8.255 3.233 1.00 89.00 320 ALA A N 1
ATOM 2513 C CA . ALA A 1 320 ? -18.404 -9.224 2.412 1.00 89.00 320 ALA A CA 1
ATOM 2514 C C . ALA A 1 320 ? -19.317 -9.909 1.375 1.00 89.00 320 ALA A C 1
ATOM 2516 O O . ALA A 1 320 ? -18.940 -10.086 0.214 1.00 89.00 320 ALA A O 1
ATOM 2517 N N . LEU A 1 321 ? -20.551 -10.252 1.767 1.00 93.31 321 LEU A N 1
ATOM 2518 C CA . LEU A 1 321 ? -21.564 -10.771 0.850 1.00 93.31 321 LEU A CA 1
ATOM 2519 C C . LEU A 1 321 ? -21.934 -9.742 -0.232 1.00 93.31 321 LEU A C 1
ATOM 2521 O O . LEU A 1 321 ? -22.024 -10.109 -1.403 1.00 93.31 321 LEU A O 1
ATOM 2525 N N . ILE A 1 322 ? -22.167 -8.478 0.132 1.00 92.75 322 ILE A N 1
ATOM 2526 C CA . ILE A 1 322 ? -22.512 -7.411 -0.821 1.00 92.75 322 ILE A CA 1
ATOM 2527 C C . ILE A 1 322 ? -21.387 -7.211 -1.840 1.00 92.75 322 ILE A C 1
ATOM 2529 O O . ILE A 1 322 ? -21.674 -7.156 -3.037 1.00 92.75 322 ILE A O 1
ATOM 2533 N N . ASP A 1 323 ? -20.134 -7.168 -1.393 1.00 89.88 323 ASP A N 1
ATOM 2534 C CA . ASP A 1 323 ? -18.968 -6.988 -2.262 1.00 89.88 323 ASP A CA 1
ATOM 2535 C C . ASP A 1 323 ? -18.820 -8.149 -3.248 1.00 89.88 323 ASP A C 1
ATOM 2537 O O . ASP A 1 323 ? -18.669 -7.941 -4.458 1.00 89.88 323 ASP A O 1
ATOM 2541 N N . TYR A 1 324 ? -18.971 -9.385 -2.762 1.00 90.25 324 TYR A N 1
ATOM 2542 C CA . TYR A 1 324 ? -18.977 -10.566 -3.621 1.00 90.25 324 TYR A CA 1
ATOM 2543 C C . TYR A 1 324 ? -20.098 -10.496 -4.668 1.00 90.25 324 TYR A C 1
ATOM 2545 O O . TYR A 1 324 ? -19.859 -10.694 -5.862 1.00 90.25 324 TYR A O 1
ATOM 2553 N N . LEU A 1 325 ? -21.320 -10.148 -4.256 1.00 89.25 325 LEU A N 1
ATOM 2554 C CA . LEU A 1 325 ? -22.464 -10.014 -5.160 1.00 89.25 325 LEU A CA 1
ATOM 2555 C C . LEU A 1 325 ? -22.321 -8.844 -6.151 1.00 89.25 325 LEU A C 1
ATOM 2557 O O . LEU A 1 325 ? -22.889 -8.896 -7.243 1.00 89.25 325 LEU A O 1
ATOM 2561 N N . ALA A 1 326 ? -21.582 -7.791 -5.806 1.00 88.56 326 ALA A N 1
ATOM 2562 C CA . ALA A 1 326 ? -21.307 -6.667 -6.698 1.00 88.56 326 ALA A CA 1
ATOM 2563 C C . ALA A 1 326 ? -20.231 -7.001 -7.744 1.00 88.56 326 ALA A C 1
ATOM 2565 O O . ALA A 1 326 ? -20.283 -6.488 -8.862 1.00 88.56 326 ALA A O 1
ATOM 2566 N N . SER A 1 327 ? -19.296 -7.898 -7.412 1.00 88.12 327 SER A N 1
ATOM 2567 C CA . SER A 1 327 ? -18.188 -8.288 -8.293 1.00 88.12 327 SER A CA 1
ATOM 2568 C C . SER A 1 327 ? -18.619 -9.001 -9.583 1.00 88.12 327 SER A C 1
ATOM 2570 O O . SER A 1 327 ? -17.852 -9.059 -10.544 1.00 88.12 327 SER A O 1
ATOM 2572 N N . GLY A 1 328 ? -19.831 -9.566 -9.622 1.00 81.56 328 GLY A N 1
ATOM 2573 C CA . GLY A 1 328 ? -20.300 -10.345 -10.770 1.00 81.56 328 GLY A CA 1
ATOM 2574 C C . GLY A 1 328 ? -19.701 -11.753 -10.873 1.00 81.56 328 GLY A C 1
ATOM 2575 O O . GLY A 1 328 ? -19.929 -12.425 -11.875 1.00 81.56 328 GLY A O 1
ATOM 2576 N N . GLN A 1 329 ? -18.921 -12.195 -9.879 1.00 71.62 329 GLN A N 1
ATOM 2577 C CA . GLN A 1 329 ? -18.190 -13.468 -9.896 1.00 71.62 329 GLN A CA 1
ATOM 2578 C C . GLN A 1 329 ? -19.031 -14.646 -9.373 1.00 71.62 329 GLN A C 1
ATOM 2580 O O . GLN A 1 329 ? -18.624 -15.328 -8.432 1.00 71.62 329 GLN A O 1
ATOM 2585 N N . TYR A 1 330 ? -20.204 -14.877 -9.966 1.00 67.19 330 TYR A N 1
ATOM 2586 C CA . TYR A 1 330 ? -21.137 -15.963 -9.622 1.00 67.19 330 TYR A CA 1
ATOM 2587 C C . TYR A 1 330 ? -21.449 -16.887 -10.799 1.00 67.19 330 TYR A C 1
ATOM 2589 O O . TYR A 1 330 ? -21.375 -16.436 -11.963 1.00 67.19 330 TYR A O 1
#

pLDDT: mean 83.11, std 16.01, range [33.44, 97.81]

Secondary structure (DSSP, 8-state):
------------------EEEETTEEEETT-EEEETTT-TT-EEEEEEETTTTEEEEEETTT--EEEEEGGGEEB-SSEETTEETT-EEB-TTTTTT-EEEEEEETTTTEEEEEETTT--EEEEEGGG-EESS-EETTEETT-EEE-GGGGTT-EEEEEEESSSSEEEEEETTT--EEEEEGGG-EEEE--TTS-HHHHHTHHHHGGG----------------HHHHHHHHHHHHHHHHHHHGGG--HHHHHHHHHHHHHHHHHHHHTTSS-HHHHHHHHHHHHHHHHHHHHHHHHHH-STT-HHHHHHHHHHHHHHHHHHHHHHTT--

Sequence (330 aa):
MKSALAALTLVATTSAFACVGYGDQQVCQGDTVLIGTAHSQGYKVIGIDRRNNEFIAKDNYYNTLSTKSFDDIYYNKGCYNSICVGDKIYKGTSFAQGAKVLGYNIVNKKYLVKDNYYSTLSTQNRDTFYLPEGCNDYICVGDTVYKGTSFAQGAKVVAMSIDSNHALVKDNYYSTQSVQRTEDLIVTQETSKYSSYERGQRYIEFLSEEPIQQQQVYSTYVFDFRGASKSIADRTINLVKALEPYINNANEAEMDNIKKKAARLLARANTNDMIKLTTTAQTLDDLLVRNEAYLFELVETDALDGMAIELITISEELKALIDYLASGQY

Foldseek 3Di:
DDDDDDDPPPPPPPPPFDWDDDPPDTDTQQDFWAFAFPDPRGWHFHADDPVVQWTWTQRPVPRDIDIDHLQRTFRQADDDPPRTQQFWKDQFPVQLVTWGFRGAGPNVQWTWIARPVPRGTDIHHLQRIWHQFAEDQLRTQQFWKDQPPVQPVTWGFRTHGPPFQWTWTARPPPRHTGIDGVVRIDGPGDDPPDDPCRSPPNVPPVVPDDPDPDPDPPPPPDPLLLVLLQVLLVLLLVLLVVCVVVDDPVCVVLSVVLNVLSVVLNVCSPPPPLVSNLVSLVVNLVSLVVCVVVQCVSQVDPVRVVSNVSSVVSNVSSVVSNVVSVVPPD

Radius of gyration: 29.37 Å; chains: 1; bounding box: 71×45×108 Å